Protein AF-A0AAD9LX91-F1 (afdb_monomer)

Solvent-accessible surface area (backbone atoms only — not comparable to full-atom values): 20025 Å² total; per-residue (Å²): 134,85,78,78,66,51,59,78,88,51,60,66,58,29,72,69,36,60,69,28,40,37,29,28,17,88,81,54,45,77,43,83,42,36,43,50,49,48,34,77,53,14,59,47,48,32,51,48,52,68,67,76,43,69,40,32,70,72,32,46,45,82,36,55,92,38,58,57,71,52,54,53,29,49,52,38,24,59,74,63,46,46,61,71,71,83,74,82,56,97,77,65,73,79,72,68,72,81,85,87,78,90,77,84,80,79,87,85,82,87,82,77,89,81,72,77,80,81,92,62,86,63,63,55,58,51,48,33,52,54,58,58,50,29,48,37,89,92,34,93,31,18,65,52,81,60,41,67,74,78,92,57,77,90,58,73,84,72,86,52,59,81,86,36,72,67,41,38,51,53,51,34,54,42,46,47,50,29,49,54,43,24,48,49,19,58,78,34,49,14,64,63,57,26,38,37,26,46,18,55,41,50,52,56,50,43,54,49,56,52,50,56,58,72,68,52,63,98,82,61,98,77,76,74,74,74,66,58,77,51,51,49,40,54,49,50,46,47,48,52,48,56,77,70,52,61,92,90,37,69,66,50,52,52,48,38,51,52,51,54,48,43,33,89,69,46,67,82,37,67,66,49,56,52,46,36,69,76,36,55,65,57,51,54,52,32,63,73,67,45,82,77,80,73,75,76,95,73,73,65,84,74,64,67,68,65,64,64,71,74,59,85,71,78,76,80,81,90,77,90,76,86,80,92,74,86,80,135

Sequence (328 aa):
MAMATGCLDDFAEVLSSRVITFIVGPEKKAFHVNETLVTSRSEVFRKMLTNGMRESKEGVVELDDLDPCIFTSFIQYALCGNYNVPKPEDGTKVELLDKKARVRFNNLQESVLDRRPLDKPETNLEYLNHFMRQGDMGMSYARPPGLPASVGPEAPDMKAKPDSPVSWSRWTVACAHHMRMYVFADRYDAGELRQLCLHRLHRSLVFRLFLSLSLAKPLSLSLAKPNETGYRYLFEAVAFGFENTCPGDKIRKLLVQACVADLPQVRPMTGFKELCGRIPELSYEMIMEAPISRPPSTINTEAKTQAYEHYGCRQPDRDYTLGLRGWI

Nearest PDB structures (foldseek):
  4eoz-assembly2_A  TM=9.531E-01  e=2.468E-02  Homo sapiens
  9etw-assembly1_B  TM=8.627E-01  e=1.941E-02  Homo sapiens
  8k8t-assembly1_L  TM=8.923E-01  e=1.093E-01  Homo sapiens
  3htm-assembly1_B  TM=4.790E-01  e=1.527E-02  Homo sapiens

InterPro domains:
  IPR000210 BTB/POZ domain [PF00651] (22-96)
  IPR000210 BTB/POZ domain [PS50097] (18-87)
  IPR011333 SKP1/BTB/POZ domain superfamily [G3DSA:3.30.710.10] (7-222)
  IPR011333 SKP1/BTB/POZ domain superfamily [SSF54695] (20-203)

Secondary structure (DSSP, 8-state):
-----SS-TTHHHHHHSPEEEEEETTTTEEEEEEHHHHHTT-HHHHHHHHSSSHHHHH-EEEETTS-HHHHHHHHHHHHHS--PPPPPPTT-----S-------PPP--SS-S-----S-THHHHHHHHHHHHTTSTTSTTPPPTTSPP-SS-SS--TTS-TTSHHHHHHHHHHHHHHHHHHHHHHHTT-HHHHHHHHHHHHHHHHHHHHHHHHHS-TT-TTT----HHHHHHHHHHHHHHHHTS-TT-HHHHHHHHHHHHTHHHHTT-HHHHHHHHH-HHHHHHHHHHS---PPPS---TTTTTTSSSSS--PPPP-----------

Mean predicted aligned error: 13.72 Å

Foldseek 3Di:
DDDDQQAPPDPVCQVPAAWAWEQAEQVRDTDTGGLCLLLVQFVQSVCQQPVPDPCVVVSYHYHHHHDVQLVQQVSVCSHQVGGDQDDPDPPPDPPPPPDDDPDDDDDPPDDPPDDDPPPDPPQLVVLLVVLLCQCPPPHPLDQDPNHDDPPDPLDDPVPDDCPDLVNLVRLLSLLLSLLSNLLVCVVRVRVNSNSNSSNSNSVSLSVNLVVVVVPPDPPPPDDDQPPVSSVLSLLSSLVSNPVRDDPPDSSNVSSLSSCLSCVVNLVVDPSSVVSCVVPVVSVVSNVVPHDDPDDPPDPDPVVVPVVVVVDDDDDDDDDDDDDDDDDD

Organism: NCBI:txid1216348

Radius of gyration: 26.99 Å; Cα contacts (8 Å, |Δi|>4): 288; chains: 1; bounding box: 61×85×78 Å

pLDDT: mean 72.83, std 23.15, range [28.91, 97.81]

Structure (mmCIF, N/CA/C/O backbone):
data_AF-A0AAD9LX91-F1
#
_entry.id   AF-A0AAD9LX91-F1
#
loop_
_atom_site.group_PDB
_atom_site.id
_atom_site.type_symbol
_atom_site.label_atom_id
_atom_site.label_alt_id
_atom_site.label_comp_id
_atom_site.label_asym_id
_atom_site.label_entity_id
_atom_site.label_seq_id
_atom_site.pdbx_PDB_ins_code
_atom_site.Cartn_x
_atom_site.Cartn_y
_atom_site.Cartn_z
_atom_site.occupancy
_atom_site.B_iso_or_equiv
_atom_site.auth_seq_id
_atom_site.auth_comp_id
_atom_site.auth_asym_id
_atom_site.auth_atom_id
_atom_site.pdbx_PDB_model_num
ATOM 1 N N . MET A 1 1 ? -28.331 -7.008 -4.543 1.00 30.09 1 MET A N 1
ATOM 2 C CA . MET A 1 1 ? -27.069 -6.840 -3.792 1.00 30.09 1 MET A CA 1
ATOM 3 C C . MET A 1 1 ? -26.781 -5.354 -3.737 1.00 30.09 1 MET A C 1
ATOM 5 O O . MET A 1 1 ? -26.527 -4.770 -4.781 1.00 30.09 1 MET A O 1
ATOM 9 N N . ALA A 1 2 ? -26.975 -4.737 -2.572 1.00 28.91 2 ALA A N 1
ATOM 10 C CA . ALA A 1 2 ? -26.800 -3.301 -2.392 1.00 28.91 2 ALA A CA 1
ATOM 11 C C . ALA A 1 2 ? -25.307 -2.950 -2.459 1.00 28.91 2 ALA A C 1
ATOM 13 O O . ALA A 1 2 ? -24.496 -3.562 -1.769 1.00 28.91 2 ALA A O 1
ATOM 14 N N . MET A 1 3 ? -24.964 -2.006 -3.332 1.00 29.59 3 MET A N 1
ATOM 15 C CA . MET A 1 3 ? -23.643 -1.389 -3.396 1.00 29.59 3 MET A CA 1
ATOM 16 C C . MET A 1 3 ? -23.525 -0.460 -2.187 1.00 29.59 3 MET A C 1
ATOM 18 O O . MET A 1 3 ? -24.261 0.522 -2.117 1.00 29.59 3 MET A O 1
ATOM 22 N N . ALA A 1 4 ? -22.665 -0.800 -1.228 1.00 36.81 4 ALA A N 1
ATOM 23 C CA . ALA A 1 4 ? -22.386 0.049 -0.076 1.00 36.81 4 ALA A CA 1
ATOM 24 C C . ALA A 1 4 ? -21.819 1.391 -0.563 1.00 36.81 4 ALA A C 1
ATOM 26 O O . ALA A 1 4 ? -20.828 1.441 -1.296 1.00 36.81 4 ALA A O 1
ATOM 27 N N . THR A 1 5 ? -22.500 2.475 -0.217 1.00 42.47 5 THR A N 1
ATOM 28 C CA . THR A 1 5 ? -22.082 3.845 -0.486 1.00 42.47 5 THR A CA 1
ATOM 29 C C . THR A 1 5 ? -20.940 4.196 0.462 1.00 42.47 5 THR A C 1
ATOM 31 O O . THR A 1 5 ? -21.073 4.097 1.669 1.00 42.47 5 THR A O 1
ATOM 34 N N . GLY A 1 6 ? -19.783 4.584 -0.077 1.00 47.31 6 GLY A N 1
ATOM 35 C CA . GLY A 1 6 ? -18.536 4.779 0.679 1.00 47.31 6 GLY A CA 1
ATOM 36 C C . GLY A 1 6 ? -18.499 5.960 1.663 1.00 47.31 6 GLY A C 1
ATOM 37 O O . GLY A 1 6 ? -17.412 6.304 2.137 1.00 47.31 6 GLY A O 1
ATOM 38 N N . CYS A 1 7 ? -19.635 6.578 1.994 1.00 52.59 7 CYS A N 1
ATOM 39 C CA . CYS A 1 7 ? -19.727 7.596 3.041 1.00 52.59 7 CYS A CA 1
ATOM 40 C C . CYS A 1 7 ? -20.018 6.925 4.394 1.00 52.59 7 CYS A C 1
ATOM 42 O O . CYS A 1 7 ? -20.514 5.806 4.438 1.00 52.59 7 CYS A O 1
ATOM 44 N N . LEU A 1 8 ? -19.690 7.578 5.511 1.00 62.31 8 LEU A N 1
ATOM 45 C CA . LEU A 1 8 ? -20.192 7.137 6.815 1.00 62.31 8 LEU A CA 1
ATOM 46 C C . LEU A 1 8 ? -21.713 7.356 6.808 1.00 62.31 8 LEU A C 1
ATOM 48 O O . LEU A 1 8 ? -22.170 8.478 7.012 1.00 62.31 8 LEU A O 1
ATOM 52 N N . ASP A 1 9 ? -22.470 6.306 6.481 1.00 60.12 9 ASP A N 1
ATOM 53 C CA . ASP A 1 9 ? -23.918 6.385 6.242 1.00 60.12 9 ASP A CA 1
ATOM 54 C C . ASP A 1 9 ? -24.699 6.809 7.505 1.00 60.12 9 ASP A C 1
ATOM 56 O O . ASP A 1 9 ? -25.777 7.388 7.384 1.00 60.12 9 ASP A O 1
ATOM 60 N N . ASP A 1 10 ? -24.124 6.627 8.703 1.00 74.75 10 ASP A N 1
ATOM 61 C CA . ASP A 1 10 ? -24.669 7.155 9.957 1.00 74.75 10 ASP A CA 1
ATOM 62 C C . ASP A 1 10 ? -23.576 7.747 10.872 1.00 74.75 10 ASP A C 1
ATOM 64 O O . ASP A 1 10 ? -22.991 7.098 11.743 1.00 74.75 10 ASP A O 1
ATOM 68 N N . PHE A 1 11 ? -23.285 9.036 10.674 1.00 82.62 11 PHE A N 1
ATOM 69 C CA . PHE A 1 11 ? -22.383 9.786 11.554 1.00 82.62 11 PHE A CA 1
ATOM 70 C C . PHE A 1 11 ? -22.878 9.848 13.005 1.00 82.62 11 PHE A C 1
ATOM 72 O O . PHE A 1 11 ? -22.052 9.944 13.914 1.00 82.62 11 PHE A O 1
ATOM 79 N N . ALA A 1 12 ? -24.192 9.809 13.245 1.00 85.56 12 ALA A N 1
ATOM 80 C CA . ALA A 1 12 ? -24.729 9.856 14.600 1.00 85.56 12 ALA A CA 1
ATOM 81 C C . ALA A 1 12 ? -24.431 8.547 15.340 1.00 85.56 12 ALA A C 1
ATOM 83 O O . ALA A 1 12 ? -24.015 8.585 16.501 1.00 85.56 12 ALA A O 1
ATOM 84 N N . GLU A 1 13 ? -24.544 7.404 14.659 1.00 88.06 13 GLU A N 1
ATOM 85 C CA . GLU A 1 13 ? -24.124 6.105 15.192 1.00 88.06 13 GLU A CA 1
ATOM 86 C C . GLU A 1 13 ? -22.626 6.098 15.522 1.00 88.06 13 GLU A C 1
ATOM 88 O O . GLU A 1 13 ? -22.228 5.722 16.624 1.00 88.06 13 GLU A O 1
ATOM 93 N N . VAL A 1 14 ? -21.780 6.598 14.614 1.00 90.56 14 VAL A N 1
ATOM 94 C CA . VAL A 1 14 ? -20.331 6.675 14.858 1.00 90.56 14 VAL A CA 1
ATOM 95 C C . VAL A 1 14 ? -20.014 7.508 16.097 1.00 90.56 14 VAL A C 1
ATOM 97 O O . VAL A 1 14 ? -19.227 7.071 16.933 1.00 90.56 14 VAL A O 1
ATOM 100 N N . LEU A 1 15 ? -20.616 8.691 16.236 1.00 90.94 15 LEU A N 1
ATOM 101 C CA . LEU A 1 15 ? -20.346 9.601 17.353 1.00 90.94 15 LEU A CA 1
ATOM 102 C C . LEU A 1 15 ? -20.930 9.130 18.692 1.00 90.94 15 LEU A C 1
ATOM 104 O O . LEU A 1 15 ? -20.424 9.535 19.736 1.00 90.94 15 LEU A O 1
ATOM 108 N N . SER A 1 16 ? -21.986 8.315 18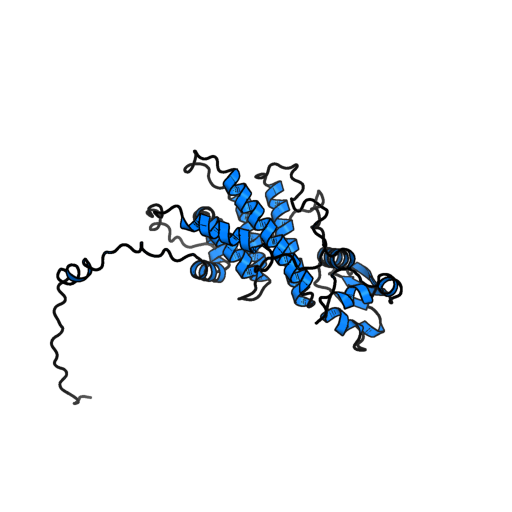.669 1.00 91.75 16 SER A N 1
ATOM 109 C CA . SER A 1 16 ? -22.615 7.758 19.876 1.00 91.75 16 SER A CA 1
ATOM 110 C C . SER A 1 16 ? -22.060 6.392 20.281 1.00 91.75 16 SER A C 1
ATOM 112 O O . SER A 1 16 ? -22.289 5.952 21.410 1.00 91.75 16 SER A O 1
ATOM 114 N N . SER A 1 17 ? -21.317 5.728 19.392 1.00 93.81 17 SER A N 1
ATOM 115 C CA . SER A 1 17 ? -20.635 4.475 19.707 1.00 93.81 17 SER A CA 1
ATOM 116 C C . SER A 1 17 ? -19.576 4.661 20.796 1.00 93.81 17 SER A C 1
ATOM 118 O O . SER A 1 17 ? -19.050 5.754 21.015 1.00 93.81 17 SER A O 1
ATOM 120 N N . ARG A 1 18 ? -19.256 3.578 21.511 1.00 94.69 18 ARG A N 1
ATOM 121 C CA . ARG A 1 18 ? -18.225 3.634 22.552 1.00 94.69 18 ARG A CA 1
ATOM 122 C C . ARG A 1 18 ? -16.852 3.935 21.949 1.00 94.69 18 ARG A C 1
ATOM 124 O O . ARG A 1 18 ? -16.539 3.556 20.820 1.00 94.69 18 ARG A O 1
ATOM 131 N N . VAL A 1 19 ? -16.004 4.556 22.757 1.00 96.25 19 VAL A N 1
ATOM 132 C CA . VAL A 1 19 ? -14.622 4.870 22.395 1.00 96.25 19 VAL A CA 1
ATOM 133 C C . VAL A 1 19 ? -13.712 3.697 22.754 1.00 96.25 19 VAL A C 1
ATOM 135 O O . VAL A 1 19 ? -13.724 3.215 23.885 1.00 96.25 19 VAL A O 1
ATOM 138 N N . ILE A 1 20 ? -12.898 3.271 21.793 1.00 97.12 20 ILE A N 1
ATOM 139 C CA . ILE A 1 20 ? -11.847 2.264 21.936 1.00 97.12 20 ILE A CA 1
ATOM 140 C C . ILE A 1 20 ? -10.495 2.970 22.012 1.00 97.12 20 ILE A C 1
ATOM 142 O O . ILE A 1 20 ? -10.226 3.915 21.265 1.00 97.12 20 ILE A O 1
ATOM 146 N N . THR A 1 21 ? -9.632 2.502 22.908 1.00 97.75 21 THR A N 1
ATOM 147 C CA . THR A 1 21 ? -8.261 2.992 23.054 1.00 97.75 21 THR A CA 1
ATOM 148 C C . THR A 1 21 ? -7.298 2.072 22.313 1.00 97.75 21 THR A C 1
ATOM 150 O O . THR A 1 21 ? -7.085 0.928 22.703 1.00 97.75 21 THR A O 1
ATOM 153 N N . PHE A 1 22 ? -6.688 2.580 21.249 1.00 97.81 22 PHE A N 1
ATOM 154 C CA . PHE A 1 22 ? -5.625 1.900 20.519 1.00 97.81 22 PHE A CA 1
ATOM 155 C C . PHE A 1 22 ? -4.269 2.370 21.033 1.00 97.81 22 PHE A C 1
ATOM 157 O O . PHE A 1 22 ? -3.973 3.562 20.997 1.00 97.81 22 PHE A O 1
ATOM 164 N N . ILE A 1 23 ? -3.438 1.441 21.488 1.00 97.44 23 ILE A N 1
ATOM 165 C CA . ILE A 1 23 ? -2.071 1.698 21.935 1.00 97.44 23 ILE A CA 1
ATOM 166 C C . ILE A 1 23 ? -1.143 1.252 20.808 1.00 97.44 23 ILE A C 1
ATOM 168 O O . ILE A 1 23 ? -1.047 0.063 20.523 1.00 97.44 23 ILE A O 1
ATOM 172 N N . VAL A 1 24 ? -0.514 2.202 20.121 1.00 96.75 24 VAL A N 1
ATOM 173 C CA . VAL A 1 24 ? 0.143 1.967 18.830 1.00 96.75 24 VAL A CA 1
ATOM 174 C C . VAL A 1 24 ? 1.642 2.228 18.911 1.00 96.75 24 VAL A C 1
ATOM 176 O O . VAL A 1 24 ? 2.080 3.291 19.363 1.00 96.75 24 VAL A O 1
ATOM 179 N N . GLY A 1 25 ? 2.412 1.275 18.391 1.00 93.31 25 GLY A N 1
ATOM 180 C CA . GLY A 1 25 ? 3.855 1.368 18.230 1.00 93.31 25 GLY A CA 1
ATOM 181 C C . GLY A 1 25 ? 4.650 1.121 19.517 1.00 93.31 25 GLY A C 1
ATOM 182 O O . GLY A 1 25 ? 4.082 1.025 20.609 1.00 93.31 25 GLY A O 1
ATOM 183 N N . PRO A 1 26 ? 5.990 1.078 19.412 1.00 90.44 26 PRO A N 1
ATOM 184 C CA . PRO A 1 26 ? 6.879 0.810 20.545 1.00 90.44 26 PRO A CA 1
ATOM 185 C C . PRO A 1 26 ? 6.823 1.903 21.622 1.00 90.44 26 PRO A C 1
ATOM 187 O O . PRO A 1 26 ? 7.049 1.629 22.796 1.00 90.44 26 PRO A O 1
ATOM 190 N N . GLU A 1 27 ? 6.471 3.133 21.239 1.00 92.56 27 GLU A N 1
ATOM 191 C CA . GLU A 1 27 ? 6.263 4.262 22.158 1.00 92.56 27 GLU A CA 1
ATOM 192 C C . GLU A 1 27 ? 4.901 4.218 22.872 1.00 92.56 27 GLU A C 1
ATOM 194 O O . GLU A 1 27 ? 4.588 5.116 23.651 1.00 92.56 27 GLU A O 1
ATOM 199 N N . LYS A 1 28 ? 4.080 3.188 22.611 1.00 94.56 28 LYS A N 1
ATOM 200 C CA . LYS A 1 28 ? 2.758 2.980 23.220 1.00 94.56 28 LYS A CA 1
ATOM 201 C C . LYS A 1 28 ? 1.862 4.226 23.105 1.00 94.56 28 LYS A C 1
ATOM 203 O O . LYS A 1 28 ? 1.178 4.619 24.051 1.00 94.56 28 LYS A O 1
ATOM 208 N N . LYS A 1 29 ? 1.847 4.862 21.926 1.00 96.75 29 LYS A N 1
ATOM 209 C CA . LYS A 1 29 ? 1.050 6.071 21.678 1.00 96.75 29 LYS A CA 1
ATOM 210 C C . LYS A 1 29 ? -0.440 5.734 21.682 1.00 96.75 29 LYS A C 1
ATOM 212 O O . LYS A 1 29 ? -0.887 4.914 20.883 1.00 96.75 29 LYS A O 1
ATOM 217 N N . ALA A 1 30 ? -1.209 6.395 22.543 1.00 97.25 30 ALA A N 1
ATOM 218 C CA . ALA A 1 30 ? -2.646 6.175 22.660 1.00 97.25 30 ALA A CA 1
ATOM 219 C C . ALA A 1 30 ? -3.451 6.968 21.614 1.00 97.25 30 ALA A C 1
ATOM 221 O O . ALA A 1 30 ? -3.221 8.159 21.394 1.00 97.25 30 ALA A O 1
ATOM 222 N N . PHE A 1 31 ? -4.433 6.305 21.008 1.00 97.75 31 PHE A N 1
ATOM 223 C CA . PHE A 1 31 ? -5.444 6.878 20.127 1.00 97.75 31 PHE A CA 1
ATOM 224 C C . PHE A 1 31 ? -6.828 6.501 20.647 1.00 97.75 31 PHE A C 1
ATOM 226 O O . PHE A 1 31 ? -7.090 5.333 20.921 1.00 97.75 31 PHE A O 1
ATOM 233 N N . HIS A 1 32 ? -7.730 7.473 20.737 1.00 97.38 32 HIS A N 1
ATOM 234 C CA . HIS A 1 32 ? -9.105 7.258 21.182 1.00 97.38 32 HIS A CA 1
ATOM 235 C C . HIS A 1 32 ? -10.037 7.382 19.981 1.00 97.38 32 HIS A C 1
ATOM 237 O O . HIS A 1 32 ? -10.139 8.453 19.381 1.00 97.38 32 HIS A O 1
ATOM 243 N N . VAL A 1 33 ? -10.662 6.273 19.590 1.00 96.31 33 VAL A N 1
ATOM 244 C CA . VAL A 1 33 ? -11.414 6.170 18.336 1.00 96.31 33 VAL A CA 1
ATOM 245 C C . VAL A 1 33 ? -12.751 5.486 18.583 1.00 96.31 33 VAL A C 1
ATOM 247 O O . VAL A 1 33 ? -12.818 4.487 19.290 1.00 96.31 33 VAL A O 1
ATOM 250 N N . ASN A 1 34 ? -13.814 6.009 17.979 1.00 95.25 34 ASN A N 1
ATOM 251 C CA . ASN A 1 34 ? -15.143 5.404 18.030 1.00 95.25 34 ASN A CA 1
ATOM 252 C C . ASN A 1 34 ? -15.147 3.999 17.413 1.00 95.25 34 ASN A C 1
ATOM 254 O O . ASN A 1 34 ? -14.642 3.801 16.306 1.00 95.25 34 ASN A O 1
ATOM 258 N N . GLU A 1 35 ? -15.734 3.031 18.117 1.00 94.81 35 GLU A N 1
ATOM 259 C CA . GLU A 1 35 ? -15.770 1.627 17.702 1.00 94.81 35 GLU A CA 1
ATOM 260 C C . GLU A 1 35 ? -16.395 1.459 16.316 1.00 94.81 35 GLU A C 1
ATOM 262 O O . GLU A 1 35 ? -15.799 0.827 15.445 1.00 94.81 35 GLU A O 1
ATOM 267 N N . THR A 1 36 ? -17.556 2.071 16.072 1.00 93.44 36 THR A N 1
ATOM 268 C CA . THR A 1 36 ? -18.268 1.935 14.791 1.00 93.44 36 THR A CA 1
ATOM 269 C C . THR A 1 36 ? -17.434 2.448 13.610 1.00 93.44 36 THR A C 1
ATOM 271 O O . THR A 1 36 ? -17.520 1.914 12.503 1.00 93.44 36 THR A O 1
ATOM 274 N N . LEU A 1 37 ? -16.547 3.429 13.828 1.00 93.56 37 LEU A N 1
ATOM 275 C CA . LEU A 1 37 ? -15.663 3.948 12.778 1.00 93.56 37 LEU A CA 1
ATOM 276 C C . LEU A 1 37 ? -14.661 2.892 12.289 1.00 93.56 37 LEU A C 1
ATOM 278 O O . LEU A 1 37 ? -14.393 2.797 11.093 1.00 93.56 37 LEU A O 1
ATOM 282 N N . VAL A 1 38 ? -14.088 2.111 13.206 1.00 94.12 38 VAL A N 1
ATOM 283 C CA . VAL A 1 38 ? -13.062 1.112 12.871 1.00 94.12 38 VAL A CA 1
ATOM 284 C C . VAL A 1 38 ? -13.677 -0.214 12.436 1.00 94.12 38 VAL A C 1
ATOM 286 O O . VAL A 1 38 ? -13.168 -0.843 11.509 1.00 94.12 38 VAL A O 1
ATOM 289 N N . THR A 1 39 ? -14.793 -0.623 13.046 1.00 94.06 39 THR A N 1
ATOM 290 C CA . THR A 1 39 ? -15.474 -1.884 12.719 1.00 94.06 39 THR A CA 1
ATOM 291 C C . THR A 1 39 ? -16.188 -1.832 11.370 1.00 94.06 39 THR A C 1
ATOM 293 O O . THR A 1 39 ? -16.250 -2.849 10.685 1.00 94.06 39 THR A O 1
ATOM 296 N N . SER A 1 40 ? -16.653 -0.657 10.931 1.00 91.44 40 SER A N 1
ATOM 297 C CA . SER A 1 40 ? -17.231 -0.474 9.589 1.00 91.44 40 SER A CA 1
ATOM 298 C C . SER A 1 40 ? -16.197 -0.527 8.457 1.00 91.44 40 SER A C 1
ATOM 300 O O . SER A 1 40 ? -16.565 -0.698 7.297 1.00 91.44 40 SER A O 1
ATOM 302 N N . ARG A 1 41 ? -14.900 -0.383 8.765 1.00 92.69 41 ARG A N 1
ATOM 303 C CA . ARG A 1 41 ? -13.818 -0.280 7.765 1.00 92.69 41 ARG A CA 1
ATOM 304 C C . ARG A 1 41 ? -12.817 -1.436 7.797 1.00 92.69 41 ARG A C 1
ATOM 306 O O . ARG A 1 41 ? -11.923 -1.474 6.953 1.00 92.69 41 ARG A O 1
ATOM 313 N N . SER A 1 42 ? -12.939 -2.352 8.755 1.00 95.69 42 SER A N 1
ATOM 314 C CA . SER A 1 42 ? -12.040 -3.494 8.929 1.00 95.69 42 SER A CA 1
ATOM 315 C C . SER A 1 42 ? -12.783 -4.681 9.526 1.00 95.69 42 SER A C 1
ATOM 317 O O . SER A 1 42 ? -13.271 -4.636 10.658 1.00 95.69 42 SER A O 1
ATOM 319 N N . GLU A 1 43 ? -12.789 -5.788 8.790 1.00 94.38 43 GLU A N 1
ATOM 320 C CA . GLU A 1 43 ? -13.382 -7.046 9.243 1.00 94.38 43 GLU A CA 1
ATOM 321 C C . GLU A 1 43 ? -12.648 -7.642 10.449 1.00 94.38 43 GLU A C 1
ATOM 323 O O . GLU A 1 43 ? -13.263 -8.251 11.330 1.00 94.38 43 GLU A O 1
ATOM 328 N N . VAL A 1 44 ? -11.332 -7.431 10.530 1.00 95.31 44 VAL A N 1
ATOM 329 C CA . VAL A 1 44 ? -10.523 -7.851 11.679 1.00 95.31 44 VAL A CA 1
ATOM 330 C C . VAL A 1 44 ? -10.895 -7.054 12.925 1.00 95.31 44 VAL A C 1
ATOM 332 O O . VAL A 1 44 ? -11.170 -7.669 13.955 1.00 95.31 44 VAL A O 1
ATOM 335 N N . PHE A 1 45 ? -10.973 -5.719 12.850 1.00 95.44 45 PHE A N 1
ATOM 336 C CA . PHE A 1 45 ? -11.389 -4.912 14.004 1.00 95.44 45 PHE A CA 1
ATOM 337 C C . PHE A 1 45 ? -12.836 -5.191 14.403 1.00 95.44 45 PHE A C 1
ATOM 339 O O . PHE A 1 45 ? -13.120 -5.312 15.593 1.00 95.44 45 PHE A O 1
ATOM 346 N N . ARG A 1 46 ? -13.738 -5.391 13.433 1.00 94.94 46 ARG A N 1
ATOM 347 C CA . ARG A 1 46 ? -15.119 -5.814 13.698 1.00 94.94 46 ARG A CA 1
ATOM 348 C C . ARG A 1 46 ? -15.162 -7.082 14.535 1.00 94.94 46 ARG A C 1
ATOM 350 O O . ARG A 1 46 ? -15.790 -7.091 15.589 1.00 94.94 46 ARG A O 1
ATOM 357 N N . LYS A 1 47 ? -14.460 -8.136 14.118 1.00 94.06 47 LYS A N 1
ATOM 358 C CA . LYS A 1 47 ? -14.396 -9.398 14.872 1.00 94.06 47 LYS A CA 1
ATOM 359 C C . LYS A 1 47 ? -13.727 -9.212 16.234 1.00 94.06 47 LYS A C 1
ATOM 361 O O . LYS A 1 47 ? -14.253 -9.703 17.223 1.00 94.06 47 LYS A O 1
ATOM 366 N N . MET A 1 48 ? -12.612 -8.487 16.293 1.00 93.31 48 MET A N 1
ATOM 367 C CA . MET A 1 48 ? -11.841 -8.246 17.519 1.00 93.31 48 MET A CA 1
ATOM 368 C C . MET A 1 48 ? -12.658 -7.536 18.606 1.00 93.31 48 MET A C 1
ATOM 370 O O . MET A 1 48 ? -12.520 -7.852 19.784 1.00 93.31 48 MET A O 1
ATOM 374 N N . LEU A 1 49 ? -13.518 -6.596 18.215 1.00 93.62 49 LEU A N 1
ATOM 375 C CA . LEU A 1 49 ? -14.247 -5.741 19.151 1.00 93.62 49 LEU A CA 1
ATOM 376 C C . LEU A 1 49 ? -15.662 -6.2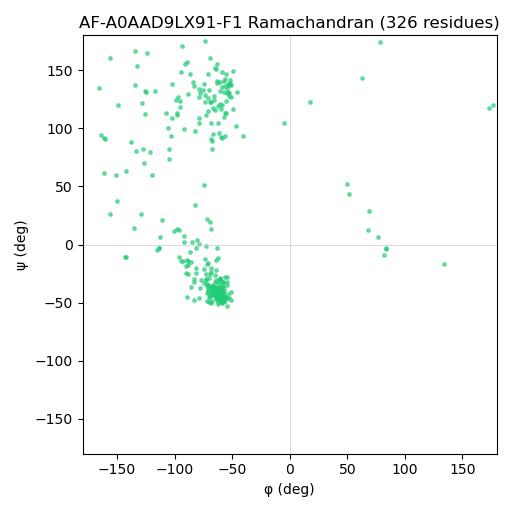44 19.473 1.00 93.62 49 LEU A C 1
ATOM 378 O O . LEU A 1 49 ? -16.259 -5.780 20.440 1.00 93.62 49 LEU A O 1
ATOM 382 N N . THR A 1 50 ? -16.176 -7.243 18.744 1.00 90.06 50 THR A N 1
ATOM 383 C CA . THR A 1 50 ? -17.544 -7.776 18.933 1.00 90.06 50 THR A CA 1
ATOM 384 C C . THR A 1 50 ? -17.607 -9.223 19.440 1.00 90.06 50 THR A C 1
ATOM 386 O O . THR A 1 50 ? -18.693 -9.734 19.701 1.00 90.06 50 THR A O 1
ATOM 389 N N . ASN A 1 51 ? -16.471 -9.907 19.614 1.00 87.81 51 ASN A N 1
ATOM 390 C CA . ASN A 1 51 ? -16.426 -11.347 19.916 1.00 87.81 51 ASN A CA 1
ATOM 391 C C . ASN A 1 51 ? -16.403 -11.725 21.415 1.00 87.81 51 ASN A C 1
ATOM 393 O O . ASN A 1 51 ? -16.287 -12.906 21.739 1.00 87.81 51 ASN A O 1
ATOM 397 N N . GLY A 1 52 ? -16.476 -10.766 22.343 1.00 82.75 52 GLY A N 1
ATOM 398 C CA . GLY A 1 52 ? -16.454 -11.037 23.789 1.00 82.75 52 GLY A CA 1
ATOM 399 C C . GLY A 1 52 ? -15.071 -11.367 24.383 1.00 82.75 52 GLY A C 1
ATOM 400 O O . GLY A 1 52 ? -14.993 -11.716 25.569 1.00 82.75 52 GLY A O 1
ATOM 401 N N . MET A 1 53 ? -13.984 -11.257 23.605 1.00 84.62 53 MET A N 1
ATOM 402 C CA . MET A 1 53 ? -12.598 -11.381 24.085 1.00 84.62 53 MET A CA 1
ATOM 403 C C . MET A 1 53 ? -12.156 -10.144 24.887 1.00 84.62 53 MET A C 1
ATOM 405 O O . MET A 1 53 ? -12.908 -9.177 25.020 1.00 84.62 53 MET A O 1
ATOM 409 N N . ARG A 1 54 ? -10.951 -10.182 25.469 1.00 87.12 54 ARG A N 1
ATOM 410 C CA . ARG A 1 54 ? -10.426 -9.126 26.350 1.00 87.12 54 ARG A CA 1
ATOM 411 C C . ARG A 1 54 ? -10.530 -7.743 25.706 1.00 87.12 54 ARG A C 1
ATOM 413 O O . ARG A 1 54 ? -11.095 -6.841 26.310 1.00 87.12 54 ARG A O 1
ATOM 420 N N . GLU A 1 55 ? -10.097 -7.626 24.455 1.00 88.12 55 GLU A N 1
ATOM 421 C CA . GLU A 1 55 ? -10.099 -6.389 23.670 1.00 88.12 55 GLU A CA 1
ATOM 422 C C . GLU A 1 55 ? -11.517 -5.803 23.564 1.00 88.12 55 GLU A C 1
ATOM 424 O O . GLU A 1 55 ? -11.731 -4.615 23.802 1.00 88.12 55 GLU A O 1
ATOM 429 N N . SER A 1 56 ? -12.516 -6.654 23.304 1.00 87.19 56 SER A N 1
ATOM 430 C CA . SER A 1 56 ? -13.926 -6.249 23.240 1.00 87.19 56 SER A CA 1
ATOM 431 C C . SER A 1 56 ? -14.526 -5.849 24.591 1.00 87.19 56 SER A C 1
ATOM 433 O O . SER A 1 56 ? -15.499 -5.101 24.614 1.00 87.19 56 SER A O 1
ATOM 435 N N . LYS A 1 57 ? -13.992 -6.344 25.713 1.00 88.00 57 LYS A N 1
ATOM 436 C CA . LYS A 1 57 ? -14.502 -6.056 27.065 1.00 88.00 57 LYS A CA 1
ATOM 437 C C . LYS A 1 57 ? -13.856 -4.815 27.661 1.00 88.00 57 LYS A C 1
ATOM 439 O O . LYS A 1 57 ? -14.551 -3.979 28.226 1.00 88.00 57 LYS A O 1
ATOM 444 N N . GLU A 1 58 ? -12.541 -4.711 27.526 1.00 91.06 58 GLU A N 1
ATOM 445 C CA . GLU A 1 58 ? -11.740 -3.617 28.072 1.00 91.06 58 GLU A CA 1
ATOM 446 C C . GLU A 1 58 ? -11.791 -2.374 27.179 1.00 91.06 58 GLU A C 1
ATOM 448 O O . GLU A 1 58 ? -11.597 -1.264 27.663 1.00 91.06 58 GLU A O 1
ATOM 453 N N . GLY A 1 59 ? -12.074 -2.541 25.881 1.00 92.69 59 GLY A N 1
ATOM 454 C CA . GLY A 1 59 ? -12.033 -1.442 24.919 1.00 92.69 59 GLY A CA 1
ATOM 455 C C . GLY A 1 59 ? -10.609 -0.941 24.673 1.00 92.69 59 GLY A C 1
ATOM 456 O O . GLY A 1 59 ? -10.418 0.238 24.377 1.00 92.69 59 GLY A O 1
ATOM 457 N N . VAL A 1 60 ? -9.615 -1.824 24.815 1.00 95.06 60 VAL A N 1
ATOM 458 C CA . VAL A 1 60 ? -8.194 -1.530 24.610 1.00 95.06 60 VAL A CA 1
ATOM 459 C C . VAL A 1 60 ? -7.618 -2.505 23.589 1.00 95.06 60 VAL A C 1
ATOM 461 O O . VAL A 1 60 ? -7.823 -3.713 23.690 1.00 95.06 60 VAL A O 1
ATOM 464 N N . VAL A 1 61 ? -6.898 -1.975 22.600 1.00 96.00 61 VAL A N 1
ATOM 465 C CA . VAL A 1 61 ? -6.231 -2.754 21.550 1.00 96.00 61 VAL A CA 1
ATOM 466 C C . VAL A 1 61 ? -4.767 -2.336 21.472 1.00 96.00 61 VAL A C 1
ATOM 468 O O . VAL A 1 61 ? -4.470 -1.169 21.225 1.00 96.00 61 VAL A O 1
ATOM 471 N N . GLU A 1 62 ? -3.851 -3.285 21.647 1.00 95.38 62 GLU A N 1
ATOM 472 C CA . GLU A 1 62 ? -2.405 -3.049 21.560 1.00 95.38 62 GLU A CA 1
ATOM 473 C C . GLU A 1 62 ? -1.856 -3.467 20.190 1.00 95.38 62 GLU A C 1
ATOM 475 O O . GLU A 1 62 ? -2.036 -4.605 19.757 1.00 95.38 62 GLU A O 1
ATOM 480 N N . LEU A 1 63 ? -1.191 -2.536 19.502 1.00 94.31 63 LEU A N 1
ATOM 481 C CA . LEU A 1 63 ? -0.644 -2.679 18.152 1.00 94.31 63 LEU A CA 1
ATOM 482 C C . LEU A 1 63 ? 0.850 -2.308 18.140 1.00 94.31 63 LEU A C 1
ATOM 484 O O . LEU A 1 63 ? 1.244 -1.274 17.595 1.00 94.31 63 LEU A O 1
ATOM 488 N N . ASP A 1 64 ? 1.679 -3.154 18.747 1.00 91.94 64 ASP A N 1
ATOM 489 C CA . ASP A 1 64 ? 3.087 -2.846 19.056 1.00 91.94 64 ASP A CA 1
ATOM 490 C C . ASP A 1 64 ? 3.976 -2.666 17.819 1.00 91.94 64 ASP A C 1
ATOM 492 O O . ASP A 1 64 ? 4.821 -1.772 17.785 1.00 91.94 64 ASP A O 1
ATOM 496 N N . ASP A 1 65 ? 3.735 -3.452 16.768 1.00 88.94 65 ASP A N 1
ATOM 497 C CA . ASP A 1 65 ? 4.520 -3.406 15.525 1.00 88.94 65 ASP A CA 1
ATOM 498 C C . ASP A 1 65 ? 4.032 -2.335 14.533 1.00 88.94 65 ASP A C 1
ATOM 500 O O . ASP A 1 65 ? 4.513 -2.261 13.399 1.00 88.94 65 ASP A O 1
ATOM 504 N N . LEU A 1 66 ? 3.014 -1.548 14.897 1.00 92.06 66 LEU A N 1
ATOM 505 C CA . LEU A 1 66 ? 2.383 -0.600 13.988 1.00 92.06 66 LEU A CA 1
ATOM 506 C C . LEU A 1 66 ? 2.947 0.810 14.166 1.00 92.06 66 LEU A C 1
ATOM 508 O O . LEU A 1 66 ? 2.909 1.388 15.245 1.00 92.06 66 LEU A O 1
ATOM 512 N N . ASP A 1 67 ? 3.393 1.403 13.063 1.00 91.38 67 ASP A N 1
ATOM 513 C CA . ASP A 1 67 ? 3.785 2.810 13.014 1.00 91.38 67 ASP A CA 1
ATOM 514 C C . ASP A 1 67 ? 2.557 3.724 13.260 1.00 91.38 67 ASP A C 1
ATOM 516 O O . ASP A 1 67 ? 1.566 3.641 12.515 1.00 91.38 67 ASP A O 1
ATOM 520 N N . PRO A 1 68 ? 2.598 4.637 14.252 1.00 94.25 68 PRO A N 1
ATOM 521 C CA . PRO A 1 68 ? 1.513 5.580 14.518 1.00 94.25 68 PRO A CA 1
ATOM 522 C C . PRO A 1 68 ? 1.087 6.437 13.312 1.00 94.25 68 PRO A C 1
ATOM 524 O O . PRO A 1 68 ? -0.079 6.839 13.224 1.00 94.25 68 PRO A O 1
ATOM 527 N N . CYS A 1 69 ? 1.988 6.718 12.364 1.00 93.00 69 CYS A N 1
ATOM 528 C CA . CYS A 1 69 ? 1.671 7.439 11.126 1.00 93.00 69 CYS A CA 1
ATOM 529 C C . CYS A 1 69 ? 0.743 6.634 10.203 1.00 93.00 69 CYS A C 1
ATOM 531 O O . CYS A 1 69 ? -0.129 7.209 9.539 1.00 93.00 69 CYS A O 1
ATOM 533 N N . ILE A 1 70 ? 0.899 5.308 10.176 1.00 95.44 70 ILE A N 1
ATOM 534 C CA . ILE A 1 70 ? 0.036 4.392 9.419 1.00 95.44 70 ILE A CA 1
ATOM 535 C C . ILE A 1 70 ? -1.342 4.336 10.068 1.00 95.44 70 ILE A C 1
ATOM 537 O O . ILE A 1 70 ? -2.345 4.521 9.380 1.00 95.44 70 ILE A O 1
ATOM 541 N N . PHE A 1 71 ? -1.405 4.210 11.397 1.00 96.81 71 PHE A N 1
ATOM 542 C CA . PHE A 1 71 ? -2.689 4.229 12.100 1.00 96.81 71 PHE A CA 1
ATOM 543 C C . PHE A 1 71 ? -3.428 5.565 11.921 1.00 96.81 71 PHE A C 1
ATOM 545 O O . PHE A 1 71 ? -4.608 5.583 11.585 1.00 96.81 71 PHE A O 1
ATOM 552 N N . THR A 1 72 ? -2.723 6.696 12.018 1.00 95.56 72 THR A N 1
ATOM 553 C CA . THR A 1 72 ? -3.301 8.028 11.751 1.00 95.56 72 THR A CA 1
ATOM 554 C C . THR A 1 72 ? -3.878 8.123 10.335 1.00 95.56 72 THR A C 1
ATOM 556 O O . THR A 1 72 ? -4.971 8.653 10.135 1.00 95.56 72 THR A O 1
ATOM 559 N N . SER A 1 73 ? -3.166 7.582 9.345 1.00 94.94 73 SER A N 1
ATOM 560 C CA . SER A 1 73 ? -3.620 7.551 7.951 1.00 94.94 73 SER A CA 1
ATOM 561 C C . SER A 1 73 ? -4.839 6.645 7.762 1.00 94.94 73 SER A C 1
ATOM 563 O O . SER A 1 73 ? -5.743 6.992 7.005 1.00 94.94 73 SER A O 1
ATOM 565 N N . PHE A 1 74 ? -4.911 5.522 8.480 1.00 96.44 74 PHE A N 1
ATOM 566 C CA . PHE A 1 74 ? -6.102 4.674 8.510 1.00 96.44 74 PHE A CA 1
ATOM 567 C C . PHE A 1 74 ? -7.318 5.416 9.079 1.00 96.44 74 PHE A C 1
ATOM 569 O O . PHE A 1 74 ? -8.384 5.363 8.473 1.00 96.44 74 PHE A O 1
ATOM 576 N N . ILE A 1 75 ? -7.165 6.173 10.171 1.00 95.25 75 ILE A N 1
ATOM 577 C CA . ILE A 1 75 ? -8.269 6.971 10.731 1.00 95.25 75 ILE A CA 1
ATOM 578 C C . ILE A 1 75 ? -8.722 8.070 9.760 1.00 95.25 75 ILE A C 1
ATOM 580 O O . ILE A 1 75 ? -9.922 8.261 9.569 1.00 95.25 75 ILE A O 1
ATOM 584 N N . GLN A 1 76 ? -7.788 8.752 9.084 1.00 92.81 76 GLN A N 1
ATOM 585 C CA . GLN A 1 76 ? -8.134 9.708 8.021 1.00 92.81 76 GLN A CA 1
ATOM 586 C C . GLN A 1 76 ? -8.940 9.040 6.905 1.00 92.81 76 GLN A C 1
ATOM 588 O O . GLN A 1 76 ? -9.963 9.576 6.480 1.00 92.81 76 GLN A O 1
ATOM 593 N N . TYR A 1 77 ? -8.511 7.852 6.471 1.00 93.50 77 TYR A N 1
ATOM 594 C CA . TYR A 1 77 ? -9.251 7.062 5.496 1.00 93.50 77 TYR A CA 1
ATOM 595 C C . TYR A 1 77 ? -10.651 6.702 5.997 1.00 93.50 77 TYR A C 1
ATOM 597 O O . TYR A 1 77 ? -11.616 6.886 5.261 1.00 93.50 77 TYR A O 1
ATOM 605 N N . ALA A 1 78 ? -10.778 6.231 7.237 1.00 91.56 78 ALA A N 1
ATOM 606 C CA . ALA A 1 78 ? -12.058 5.813 7.791 1.00 91.56 78 ALA A CA 1
ATOM 607 C C . ALA A 1 78 ? -13.072 6.969 7.844 1.00 91.56 78 ALA A C 1
ATOM 609 O O . ALA A 1 78 ? -14.254 6.758 7.575 1.00 91.56 78 ALA A O 1
ATOM 610 N N . LEU A 1 79 ? -12.595 8.184 8.137 1.00 88.69 79 LEU A N 1
ATOM 611 C CA . LEU A 1 79 ? -13.409 9.400 8.208 1.00 88.69 79 LEU A CA 1
ATOM 612 C C . LEU A 1 79 ? -13.739 9.993 6.833 1.00 88.69 79 LEU A C 1
ATOM 614 O O . LEU A 1 79 ? -14.876 10.381 6.585 1.00 88.69 79 LEU A O 1
ATOM 618 N N . CYS A 1 80 ? -12.744 10.098 5.951 1.00 85.88 80 CYS A N 1
ATOM 619 C CA . CYS A 1 80 ? -12.828 10.921 4.740 1.00 85.88 80 CYS A CA 1
ATOM 620 C C . CYS A 1 80 ? -12.810 10.109 3.438 1.00 85.88 80 CYS A C 1
ATOM 622 O O . CYS A 1 80 ? -12.841 10.689 2.352 1.00 85.88 80 CYS A O 1
ATOM 624 N N . GLY A 1 81 ? -12.664 8.786 3.513 1.00 87.69 81 GLY A N 1
ATOM 625 C CA . GLY A 1 81 ? -12.469 7.923 2.348 1.00 87.69 81 GLY A CA 1
ATOM 626 C C . GLY A 1 81 ? -11.124 8.127 1.638 1.00 87.69 81 GLY A C 1
ATOM 627 O O . GLY A 1 81 ? -10.935 7.682 0.506 1.00 87.69 81 GLY A O 1
ATOM 628 N N . ASN A 1 82 ? -10.183 8.841 2.262 1.00 89.88 82 ASN A N 1
ATOM 629 C CA . ASN A 1 82 ? -8.855 9.110 1.722 1.00 89.88 82 ASN A CA 1
ATOM 630 C C . ASN A 1 82 ? -7.863 9.404 2.855 1.00 89.88 82 ASN A C 1
ATOM 632 O O . ASN A 1 82 ? -8.265 9.779 3.951 1.00 89.88 82 ASN A O 1
ATOM 636 N N . TYR A 1 83 ? -6.568 9.276 2.588 1.00 92.00 83 TYR A N 1
ATOM 637 C CA . TYR A 1 83 ? -5.515 9.525 3.572 1.00 92.00 83 TYR A CA 1
ATOM 638 C C . TYR A 1 83 ? -4.413 10.409 2.996 1.00 92.00 83 TYR A C 1
ATOM 640 O O . TYR A 1 83 ? -4.163 10.423 1.787 1.00 92.00 83 TYR A O 1
ATOM 648 N N . ASN A 1 84 ? -3.716 11.139 3.857 1.00 87.31 84 ASN A N 1
ATOM 649 C CA . ASN A 1 84 ? -2.578 11.950 3.450 1.00 87.31 84 ASN A CA 1
ATOM 650 C C . ASN A 1 84 ? -1.269 11.182 3.624 1.00 87.31 84 ASN A C 1
ATOM 652 O O . ASN A 1 84 ? -1.127 10.345 4.512 1.00 87.31 84 ASN A O 1
ATOM 656 N N . VAL A 1 85 ? -0.300 11.475 2.759 1.00 85.06 85 VAL A N 1
ATOM 657 C CA . VAL A 1 85 ? 1.083 11.053 2.985 1.00 85.06 85 VAL A CA 1
ATOM 658 C C . VAL A 1 85 ? 1.692 12.031 3.994 1.00 85.06 85 VAL A C 1
ATOM 660 O O . VAL A 1 85 ? 1.614 13.242 3.752 1.00 85.06 85 VAL A O 1
ATOM 663 N N . PRO A 1 86 ? 2.280 11.554 5.106 1.00 80.31 86 PRO A N 1
ATOM 664 C CA . PRO A 1 86 ? 2.993 12.406 6.044 1.00 80.31 86 PRO A CA 1
ATOM 665 C C . PRO A 1 86 ? 4.058 13.218 5.311 1.00 80.31 86 PRO A C 1
ATOM 667 O O . PRO A 1 86 ? 4.833 12.684 4.512 1.00 80.31 86 PRO A O 1
ATOM 670 N N . LYS A 1 87 ? 4.094 14.527 5.560 1.00 73.81 87 LYS A N 1
ATOM 671 C CA . LYS A 1 87 ? 5.203 15.343 5.071 1.00 73.81 87 LYS A CA 1
ATOM 672 C C . LYS A 1 87 ? 6.436 14.949 5.886 1.00 73.81 87 LYS A C 1
ATOM 674 O O . LYS A 1 87 ? 6.311 14.866 7.105 1.00 73.81 87 LYS A O 1
ATOM 679 N N . PRO A 1 88 ? 7.598 14.709 5.259 1.00 58.09 88 PRO A N 1
ATOM 680 C CA . PRO A 1 88 ? 8.828 14.585 6.026 1.00 58.09 88 PRO A CA 1
ATOM 681 C C . PRO A 1 88 ? 9.020 15.895 6.796 1.00 58.09 88 PRO A C 1
ATOM 683 O O . PRO A 1 88 ? 9.039 16.962 6.179 1.00 58.09 88 PRO A O 1
ATOM 686 N N . GLU A 1 89 ? 9.072 15.826 8.125 1.00 52.12 89 GLU A N 1
ATOM 687 C CA . GLU A 1 89 ? 9.385 16.990 8.951 1.00 52.12 89 GLU A CA 1
ATOM 688 C C . GLU A 1 89 ? 10.817 17.444 8.627 1.00 52.12 89 GLU A C 1
ATOM 690 O O . GLU A 1 89 ? 11.706 16.611 8.412 1.00 52.12 89 GLU A O 1
ATOM 695 N N . ASP A 1 90 ? 11.044 18.760 8.540 1.00 37.59 90 ASP A N 1
ATOM 696 C CA . ASP A 1 90 ? 12.376 19.330 8.314 1.00 37.59 90 ASP A CA 1
ATOM 697 C C . ASP A 1 90 ? 13.283 18.939 9.492 1.00 37.59 90 ASP A C 1
ATOM 699 O O . ASP A 1 90 ? 13.266 19.561 10.550 1.00 37.59 90 ASP A O 1
ATOM 703 N N . GLY A 1 91 ? 14.053 17.862 9.322 1.00 41.19 91 GLY A N 1
ATOM 704 C CA . GLY A 1 91 ? 14.958 17.342 10.348 1.00 41.19 91 GLY A CA 1
ATOM 705 C C . GLY A 1 91 ? 14.901 15.831 10.551 1.00 41.19 91 GLY A C 1
ATOM 706 O O . GLY A 1 91 ? 15.861 15.271 11.084 1.00 41.19 91 GLY A O 1
ATOM 707 N N . THR A 1 92 ? 13.862 15.135 10.072 1.00 33.94 92 THR A N 1
ATOM 708 C CA . THR A 1 92 ? 13.898 13.670 10.023 1.00 33.94 92 THR A CA 1
ATOM 709 C C . THR A 1 92 ? 14.934 13.283 8.978 1.00 33.94 92 THR A C 1
ATOM 711 O O . THR A 1 92 ? 14.705 13.406 7.771 1.00 33.94 92 THR A O 1
ATOM 714 N N . LYS A 1 93 ? 16.110 12.825 9.425 1.00 33.22 93 LYS A N 1
ATOM 715 C CA . LYS A 1 93 ? 16.973 12.022 8.561 1.00 33.22 93 LYS A CA 1
ATOM 716 C C . LYS A 1 93 ? 16.060 10.951 7.984 1.00 33.22 93 LYS A C 1
ATOM 718 O O . LYS A 1 93 ? 15.512 10.153 8.735 1.00 33.22 93 LYS A O 1
ATOM 723 N N . VAL A 1 94 ? 15.871 10.957 6.665 1.00 42.00 94 VAL A N 1
ATOM 724 C CA . VAL A 1 94 ? 15.432 9.752 5.973 1.00 42.00 94 VAL A CA 1
ATOM 725 C C . VAL A 1 94 ? 16.543 8.762 6.275 1.00 42.00 94 VAL A C 1
ATOM 727 O O . VAL A 1 94 ? 17.589 8.784 5.623 1.00 42.00 94 VAL A O 1
ATOM 730 N N . GLU A 1 95 ? 16.379 7.991 7.348 1.00 38.91 95 GLU A N 1
ATOM 731 C CA . GLU A 1 95 ? 17.110 6.759 7.547 1.00 38.91 95 GLU A CA 1
ATOM 732 C C . GLU A 1 95 ? 16.738 5.932 6.330 1.00 38.91 95 GLU A C 1
ATOM 734 O O . GLU A 1 95 ? 15.676 5.322 6.236 1.00 38.91 95 GLU A O 1
ATOM 739 N N . LEU A 1 96 ? 17.580 6.071 5.305 1.00 43.78 96 LEU A N 1
ATOM 740 C CA . LEU A 1 96 ? 17.722 5.110 4.241 1.00 43.78 96 LEU A CA 1
ATOM 741 C C . LEU A 1 96 ? 17.827 3.779 4.960 1.00 43.78 96 LEU A C 1
ATOM 743 O O . LEU A 1 96 ? 18.868 3.537 5.569 1.00 43.78 96 LEU A O 1
ATOM 747 N N . LEU A 1 97 ? 16.701 3.061 4.957 1.00 44.22 97 LEU A N 1
ATOM 748 C CA . LEU A 1 97 ? 16.467 1.710 5.453 1.00 44.22 97 LEU A CA 1
ATOM 749 C C . LEU A 1 97 ? 17.781 1.079 5.918 1.00 44.22 97 LEU A C 1
ATOM 751 O O . LEU A 1 97 ? 18.653 0.791 5.093 1.00 44.22 97 LEU A O 1
ATOM 755 N N . ASP A 1 98 ? 17.953 1.014 7.240 1.00 35.62 98 ASP A N 1
ATOM 756 C CA . ASP A 1 98 ? 19.246 0.744 7.855 1.00 35.62 98 ASP A CA 1
ATOM 757 C C . ASP A 1 98 ? 19.884 -0.539 7.301 1.00 35.62 98 ASP A C 1
ATOM 759 O O . ASP A 1 98 ? 19.244 -1.550 7.004 1.00 35.62 98 ASP A O 1
ATOM 763 N N . LYS A 1 99 ? 21.186 -0.428 7.067 1.00 42.97 99 LYS A N 1
ATOM 764 C CA . LYS A 1 99 ? 21.959 -1.248 6.141 1.00 42.97 99 LYS A CA 1
ATOM 765 C C . LYS A 1 99 ? 22.282 -2.605 6.747 1.00 42.97 99 LYS A C 1
ATOM 767 O O . LYS A 1 99 ? 22.940 -2.662 7.782 1.00 42.97 99 LYS A O 1
ATOM 772 N N . LYS A 1 100 ? 22.083 -3.679 5.974 1.00 32.44 100 LYS A N 1
ATOM 773 C CA . LYS A 1 100 ? 23.050 -4.793 5.901 1.00 32.44 100 LYS A CA 1
ATOM 774 C C . LYS A 1 100 ? 22.862 -5.648 4.646 1.00 32.44 100 LYS A C 1
ATOM 776 O O . LYS A 1 100 ? 22.180 -6.658 4.665 1.00 32.44 100 LYS A O 1
ATOM 781 N N . ALA A 1 101 ? 23.574 -5.277 3.583 1.00 31.33 101 ALA A N 1
ATOM 782 C CA . ALA A 1 101 ? 24.152 -6.230 2.633 1.00 31.33 101 ALA A CA 1
ATOM 783 C C . ALA A 1 101 ? 25.215 -5.524 1.775 1.00 31.33 101 ALA A C 1
ATOM 785 O O . ALA A 1 101 ? 24.919 -4.922 0.749 1.00 31.33 101 ALA A O 1
ATOM 786 N N . ARG A 1 102 ? 26.487 -5.596 2.187 1.00 30.78 102 ARG A N 1
ATOM 787 C CA . ARG A 1 102 ? 27.596 -5.475 1.231 1.00 30.78 102 ARG A CA 1
ATOM 788 C C . ARG A 1 102 ? 27.773 -6.857 0.613 1.00 30.78 102 ARG A C 1
ATOM 790 O O . ARG A 1 102 ? 28.427 -7.698 1.221 1.00 30.78 102 ARG A O 1
ATOM 797 N N . VAL A 1 103 ? 27.203 -7.092 -0.564 1.00 31.97 103 VAL A N 1
ATOM 798 C CA . VAL A 1 103 ? 27.572 -8.254 -1.380 1.00 31.97 103 VAL A CA 1
ATOM 799 C C . VAL A 1 103 ? 28.617 -7.800 -2.386 1.00 31.97 103 VAL A C 1
ATOM 801 O O . VAL A 1 103 ? 28.406 -6.894 -3.187 1.00 31.97 103 VAL A O 1
ATOM 804 N N . ARG A 1 104 ? 29.798 -8.405 -2.282 1.00 29.19 104 ARG A N 1
ATOM 805 C CA . ARG A 1 104 ? 30.899 -8.248 -3.224 1.00 29.19 104 ARG A CA 1
ATOM 806 C C . ARG A 1 104 ? 30.574 -9.137 -4.423 1.00 29.19 104 ARG A C 1
ATOM 808 O O . ARG A 1 104 ? 30.602 -10.357 -4.290 1.00 29.19 104 ARG A O 1
ATOM 815 N N . PHE A 1 105 ? 30.234 -8.550 -5.564 1.00 29.56 105 PHE A N 1
ATOM 816 C CA . PHE A 1 105 ? 30.096 -9.317 -6.799 1.00 29.56 105 PHE A CA 1
ATOM 817 C C . PHE A 1 105 ? 31.488 -9.709 -7.303 1.00 29.56 105 PHE A C 1
ATOM 819 O O . PHE A 1 105 ? 32.372 -8.860 -7.419 1.00 29.56 105 PHE A O 1
ATOM 826 N N . ASN A 1 106 ? 31.682 -10.997 -7.588 1.00 31.45 106 ASN A N 1
ATOM 827 C CA . ASN A 1 106 ? 32.805 -11.445 -8.398 1.00 31.45 106 ASN A CA 1
ATOM 828 C C . ASN A 1 106 ? 32.513 -11.097 -9.860 1.00 31.45 106 ASN A C 1
ATOM 830 O O . ASN A 1 106 ? 31.411 -11.319 -10.363 1.00 31.45 106 ASN A O 1
ATOM 834 N N . ASN A 1 107 ? 33.515 -10.513 -10.506 1.00 40.78 107 ASN A N 1
ATOM 835 C CA . ASN A 1 107 ? 33.452 -9.971 -11.853 1.00 40.78 107 ASN A CA 1
ATOM 836 C C . ASN A 1 107 ? 33.071 -11.047 -12.878 1.00 40.78 107 ASN A C 1
ATOM 838 O O . ASN A 1 107 ? 33.846 -11.961 -13.146 1.00 40.78 107 ASN A O 1
ATOM 842 N N . LEU A 1 108 ? 31.922 -10.864 -13.524 1.00 36.53 108 LEU A N 1
ATOM 843 C CA . LEU A 1 108 ? 31.645 -11.401 -14.856 1.00 36.53 108 LEU A CA 1
ATOM 844 C C . LEU A 1 108 ? 31.353 -10.216 -15.776 1.00 36.53 108 LEU A C 1
ATOM 846 O O .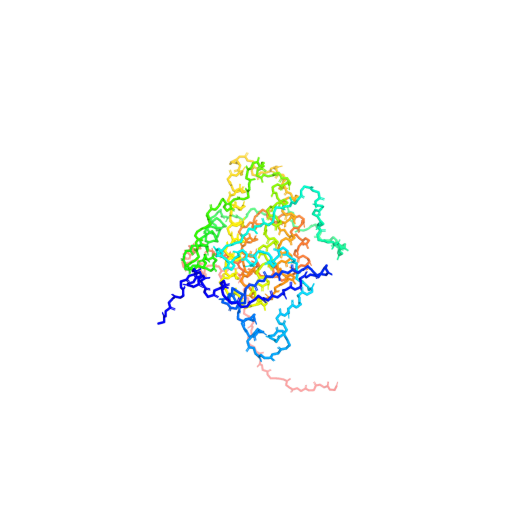 LEU A 1 108 ? 30.260 -10.035 -16.306 1.00 36.53 108 LEU A O 1
ATOM 850 N N . GLN A 1 109 ? 32.346 -9.337 -15.889 1.00 43.53 109 GLN A N 1
ATOM 851 C CA . GLN A 1 109 ? 32.291 -8.182 -16.766 1.00 43.53 109 GLN A CA 1
ATOM 852 C C . GLN A 1 109 ? 33.450 -8.245 -17.747 1.00 43.53 109 GLN A C 1
ATOM 854 O O . GLN A 1 109 ? 34.449 -7.565 -17.571 1.00 43.53 109 GLN A O 1
ATOM 859 N N . GLU A 1 110 ? 33.269 -9.066 -18.785 1.00 40.38 110 GLU A N 1
ATOM 860 C CA . GLU A 1 110 ? 33.874 -8.800 -20.096 1.00 40.38 110 GLU A CA 1
ATOM 861 C C . GLU A 1 110 ? 33.148 -9.458 -21.291 1.00 40.38 110 GLU A C 1
ATOM 863 O O . GLU A 1 110 ? 33.750 -9.688 -22.331 1.00 40.38 110 GLU A O 1
ATOM 868 N N . SER A 1 111 ? 31.834 -9.732 -21.211 1.00 36.34 111 SER A N 1
ATOM 869 C CA . SER A 1 111 ? 31.099 -10.309 -22.362 1.00 36.34 111 SER A CA 1
ATOM 870 C C . SER A 1 111 ? 29.728 -9.701 -22.688 1.00 36.34 111 SER A C 1
ATOM 872 O O . SER A 1 111 ? 28.977 -10.270 -23.476 1.00 36.34 111 SER A O 1
ATOM 874 N N . VAL A 1 112 ? 29.373 -8.526 -22.150 1.00 40.28 112 VAL A N 1
ATOM 875 C CA . VAL A 1 112 ? 28.073 -7.882 -22.468 1.00 40.28 112 VAL A CA 1
ATOM 876 C C . VAL A 1 112 ? 28.209 -6.419 -22.900 1.00 40.28 112 VAL A C 1
ATOM 878 O O . VAL A 1 112 ? 27.271 -5.641 -22.756 1.00 40.28 112 VAL A O 1
ATOM 881 N N . LEU A 1 113 ? 29.362 -6.028 -23.452 1.00 39.75 113 LEU A N 1
ATOM 882 C CA . LEU A 1 113 ? 29.527 -4.705 -24.071 1.00 39.75 113 LEU A CA 1
ATOM 883 C C . LEU A 1 113 ? 29.229 -4.664 -25.573 1.00 39.75 113 LEU A C 1
ATOM 885 O O . LEU A 1 113 ? 29.371 -3.607 -26.173 1.00 39.75 113 LEU A O 1
ATOM 889 N N . ASP A 1 114 ? 28.718 -5.743 -26.164 1.00 38.16 114 ASP A N 1
ATOM 890 C CA . ASP A 1 114 ? 28.238 -5.703 -27.545 1.00 38.16 114 ASP A CA 1
ATOM 891 C C . ASP A 1 114 ? 26.809 -6.243 -27.639 1.00 38.16 114 ASP A C 1
ATOM 893 O O . ASP A 1 114 ? 26.553 -7.419 -27.901 1.00 38.16 114 ASP A O 1
ATOM 897 N N . ARG A 1 115 ? 25.832 -5.384 -27.338 1.00 36.06 115 ARG A N 1
ATOM 898 C CA . ARG A 1 115 ? 24.445 -5.625 -27.743 1.00 36.06 115 ARG A CA 1
ATOM 899 C C . ARG A 1 115 ? 23.944 -4.415 -28.510 1.00 36.06 115 ARG A C 1
ATOM 901 O O . ARG A 1 115 ? 23.771 -3.336 -27.948 1.00 36.06 115 ARG A O 1
ATOM 908 N N . ARG A 1 116 ? 23.709 -4.654 -29.802 1.00 33.91 116 ARG A N 1
ATOM 909 C CA . ARG A 1 116 ? 23.001 -3.767 -30.726 1.00 33.91 116 ARG A CA 1
ATOM 910 C C . ARG A 1 116 ? 21.663 -3.299 -30.126 1.00 33.91 116 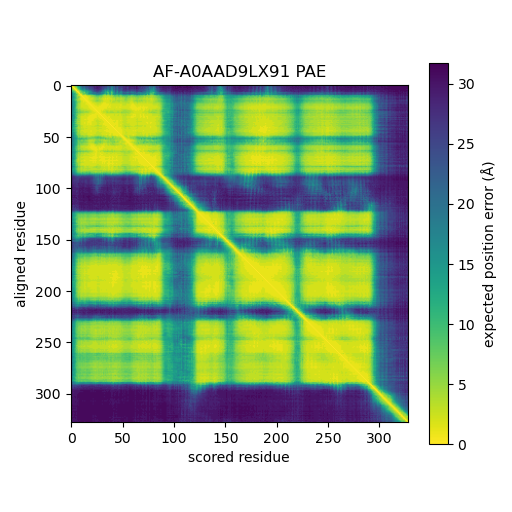ARG A C 1
ATOM 912 O O . ARG A 1 116 ? 21.056 -4.061 -29.364 1.00 33.91 116 ARG A O 1
ATOM 919 N N . PRO A 1 117 ? 21.193 -2.086 -30.475 1.00 41.38 117 PRO A N 1
ATOM 920 C CA . PRO A 1 117 ? 19.860 -1.624 -30.107 1.00 41.38 117 PRO A CA 1
ATOM 921 C C . PRO A 1 117 ? 18.818 -2.673 -30.504 1.00 41.38 117 PRO A C 1
ATOM 923 O O . PRO A 1 117 ? 18.908 -3.266 -31.577 1.00 41.38 117 PRO A O 1
ATOM 926 N N . LEU A 1 118 ? 17.844 -2.930 -29.629 1.00 40.75 118 LEU A N 1
ATOM 927 C CA . LEU A 1 118 ? 16.651 -3.669 -30.028 1.00 40.75 118 LEU A CA 1
ATOM 928 C C . LEU A 1 118 ? 15.935 -2.839 -31.100 1.00 40.75 118 LEU A C 1
ATOM 930 O O . LEU A 1 118 ? 15.317 -1.822 -30.792 1.00 40.75 118 LEU A O 1
ATOM 934 N N . ASP A 1 119 ? 16.048 -3.271 -32.353 1.00 39.09 119 ASP A N 1
ATOM 935 C CA . ASP A 1 119 ? 15.322 -2.707 -33.486 1.00 39.09 119 ASP A CA 1
ATOM 936 C C . ASP A 1 119 ? 13.826 -3.018 -33.346 1.00 39.09 119 ASP A C 1
ATOM 938 O O . ASP A 1 119 ? 13.348 -4.069 -33.776 1.00 39.09 119 ASP A O 1
ATOM 942 N N . LYS A 1 120 ? 13.111 -2.109 -32.670 1.00 42.59 120 LYS A N 1
ATOM 943 C CA . LYS A 1 120 ? 11.764 -1.587 -32.979 1.00 42.59 120 LYS A CA 1
ATOM 944 C C . LYS A 1 120 ? 11.300 -0.687 -31.817 1.00 42.59 120 LYS A C 1
ATOM 946 O O . LYS A 1 120 ? 11.123 -1.193 -30.710 1.00 42.59 120 LYS A O 1
ATOM 951 N N . PRO A 1 121 ? 11.058 0.621 -32.030 1.00 45.78 121 PRO A N 1
ATOM 952 C CA . PRO A 1 121 ? 10.655 1.536 -30.957 1.00 45.78 121 PRO A CA 1
ATOM 953 C C . PRO A 1 121 ? 9.206 1.354 -30.460 1.00 45.78 121 PRO A C 1
ATOM 955 O O . PRO A 1 121 ? 8.784 2.060 -29.549 1.00 45.78 121 PRO A O 1
ATOM 958 N N . GLU A 1 122 ? 8.430 0.433 -31.035 1.00 49.53 122 GLU 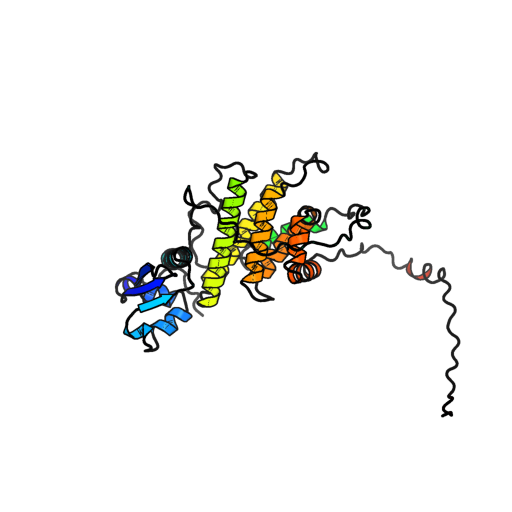A N 1
ATOM 959 C CA . GLU A 1 122 ? 6.970 0.423 -30.869 1.00 49.53 122 GLU A CA 1
ATOM 960 C C . GLU A 1 122 ? 6.476 -0.374 -29.641 1.00 49.53 122 GLU A C 1
ATOM 962 O O . GLU A 1 122 ? 5.460 -0.012 -29.059 1.00 49.53 122 GLU A O 1
ATOM 967 N N . THR A 1 123 ? 7.210 -1.369 -29.122 1.00 62.81 123 THR A N 1
ATOM 968 C CA . THR A 1 123 ? 6.650 -2.288 -28.101 1.00 62.81 123 THR A CA 1
ATOM 969 C C . THR A 1 123 ? 6.701 -1.782 -26.652 1.00 62.81 123 THR A C 1
ATOM 971 O O . THR A 1 123 ? 5.829 -2.120 -25.852 1.00 62.81 123 THR A O 1
ATOM 974 N N . ASN A 1 124 ? 7.709 -0.989 -26.265 1.00 72.00 124 ASN A N 1
ATOM 975 C CA . ASN A 1 124 ? 7.817 -0.490 -24.883 1.00 72.00 124 ASN A CA 1
ATOM 976 C C . ASN A 1 124 ? 6.851 0.678 -24.621 1.00 72.00 124 ASN A C 1
ATOM 978 O O . ASN A 1 124 ? 6.231 0.726 -23.561 1.00 72.00 124 ASN A O 1
ATOM 982 N N . LEU A 1 125 ? 6.658 1.563 -25.605 1.00 77.44 125 LEU A N 1
ATOM 983 C CA . LEU A 1 125 ? 5.697 2.660 -25.502 1.00 77.44 125 LEU A CA 1
ATOM 984 C C . LEU A 1 125 ? 4.252 2.142 -25.463 1.00 77.44 125 LEU A C 1
ATOM 986 O O . LEU A 1 125 ? 3.445 2.630 -24.675 1.00 77.44 125 LEU A O 1
ATOM 990 N N . GLU A 1 126 ? 3.926 1.126 -26.265 1.00 81.25 126 GLU A N 1
ATOM 991 C CA . GLU A 1 126 ? 2.637 0.427 -26.198 1.00 81.25 126 GLU A CA 1
ATOM 992 C C . GLU A 1 126 ? 2.398 -0.208 -24.826 1.00 81.25 126 GLU A C 1
ATOM 994 O O . GLU A 1 126 ? 1.328 -0.031 -24.238 1.00 81.25 126 GLU A O 1
ATOM 999 N N . TYR A 1 127 ? 3.407 -0.894 -24.284 1.00 84.69 127 TYR A N 1
ATOM 1000 C CA . TYR A 1 127 ? 3.332 -1.466 -22.945 1.00 84.69 127 TYR A CA 1
ATOM 1001 C C . TYR A 1 127 ? 3.139 -0.383 -21.878 1.00 84.69 127 TYR A C 1
ATOM 1003 O O . TYR A 1 127 ? 2.276 -0.513 -21.012 1.00 84.69 127 TYR A O 1
ATOM 1011 N N . LEU A 1 128 ? 3.889 0.718 -21.957 1.00 85.25 128 LEU A N 1
ATOM 1012 C CA . LEU A 1 128 ? 3.735 1.842 -21.043 1.00 85.25 128 LEU A CA 1
ATOM 1013 C C . LEU A 1 128 ? 2.324 2.437 -21.133 1.00 85.25 128 LEU A C 1
ATOM 1015 O O . LEU A 1 128 ? 1.700 2.675 -20.104 1.00 85.25 128 LEU A O 1
ATOM 1019 N N . ASN A 1 129 ? 1.785 2.628 -22.338 1.00 86.44 129 ASN A N 1
ATOM 1020 C CA . ASN A 1 129 ? 0.406 3.080 -22.529 1.00 86.44 129 ASN A CA 1
ATOM 1021 C C . ASN A 1 129 ? -0.598 2.117 -21.886 1.00 86.44 129 ASN A C 1
ATOM 1023 O O . ASN A 1 129 ? -1.523 2.557 -21.203 1.00 86.44 129 ASN A O 1
ATOM 1027 N N . HIS A 1 130 ? -0.405 0.808 -22.050 1.00 86.00 130 HIS A N 1
ATOM 1028 C CA . HIS A 1 130 ? -1.230 -0.194 -21.384 1.00 86.00 130 HIS A CA 1
ATOM 1029 C C . HIS A 1 130 ? -1.130 -0.090 -19.856 1.00 86.00 130 HIS A C 1
ATOM 1031 O O . HIS A 1 130 ? -2.154 -0.072 -19.175 1.00 86.00 130 HIS A O 1
ATOM 1037 N N . PHE A 1 131 ? 0.085 0.043 -19.321 1.00 89.12 131 PHE A N 1
ATOM 1038 C CA . PHE A 1 131 ? 0.332 0.214 -17.893 1.00 89.12 131 PHE A CA 1
ATOM 1039 C C . PHE A 1 131 ? -0.345 1.472 -17.337 1.00 89.12 131 PHE A C 1
ATOM 1041 O O . PHE A 1 131 ? -0.994 1.407 -16.294 1.00 89.12 131 PHE A O 1
ATOM 1048 N N . MET A 1 132 ? -0.268 2.604 -18.042 1.00 88.88 132 MET A N 1
ATOM 1049 C CA . MET A 1 132 ? -0.929 3.849 -17.635 1.00 88.88 132 MET A CA 1
ATOM 1050 C C . MET A 1 132 ? -2.449 3.682 -17.527 1.00 88.88 132 MET A C 1
ATOM 1052 O O . MET A 1 132 ? -3.050 4.148 -16.560 1.00 88.88 132 MET A O 1
ATOM 1056 N N . ARG A 1 133 ? -3.055 2.940 -18.460 1.00 87.94 133 ARG A N 1
ATOM 1057 C CA . ARG A 1 133 ? -4.499 2.658 -18.489 1.00 87.94 133 ARG A CA 1
ATOM 1058 C C . ARG A 1 133 ? -4.962 1.658 -17.432 1.00 87.94 133 ARG A C 1
ATOM 1060 O O . ARG A 1 133 ? -6.156 1.557 -17.181 1.00 87.94 133 ARG A O 1
ATOM 1067 N N . GLN A 1 134 ? -4.060 0.945 -16.752 1.00 88.50 134 GLN A N 1
ATOM 1068 C CA . GLN A 1 134 ? -4.452 0.039 -15.661 1.00 88.50 134 GLN A CA 1
ATOM 1069 C C . GLN A 1 134 ? -5.081 0.768 -14.456 1.00 88.50 134 GLN A C 1
ATOM 1071 O O . GLN A 1 134 ? -5.671 0.111 -13.600 1.00 88.50 134 GLN A O 1
ATOM 1076 N N . GLY A 1 135 ? -4.971 2.100 -14.388 1.00 85.88 135 GLY A N 1
ATOM 1077 C CA . GLY A 1 135 ? -5.646 2.936 -13.392 1.00 85.88 135 GLY A CA 1
ATOM 1078 C C . GLY A 1 135 ? -7.067 3.374 -13.776 1.00 85.88 135 GLY A C 1
ATOM 1079 O O . GLY A 1 135 ? -7.739 3.988 -12.945 1.00 85.88 135 GLY A O 1
ATOM 1080 N N . ASP A 1 136 ? -7.517 3.083 -15.002 1.00 85.75 136 ASP A N 1
ATOM 1081 C CA . ASP A 1 136 ? -8.848 3.448 -15.497 1.00 85.75 136 ASP A CA 1
ATOM 1082 C C . ASP A 1 136 ? -9.949 2.638 -14.791 1.00 85.75 136 ASP A C 1
ATOM 1084 O O . ASP A 1 136 ? -9.711 1.573 -14.218 1.00 85.75 136 ASP A O 1
ATOM 1088 N N . MET A 1 137 ? -11.188 3.132 -14.838 1.00 84.00 137 MET A N 1
ATOM 1089 C CA . MET A 1 137 ? -12.340 2.459 -14.230 1.00 84.00 137 MET A CA 1
ATOM 1090 C C . MET A 1 137 ? -12.482 1.014 -14.741 1.00 84.00 137 MET A C 1
ATOM 1092 O O . MET A 1 137 ? -12.470 0.768 -15.944 1.00 84.00 137 MET A O 1
ATOM 1096 N N . GLY A 1 138 ? -12.635 0.059 -13.818 1.00 80.56 138 GLY A N 1
ATOM 1097 C CA . GLY A 1 138 ? -12.764 -1.370 -14.136 1.00 80.56 138 GLY A CA 1
ATOM 1098 C C . GLY A 1 138 ? -11.438 -2.109 -14.351 1.00 80.56 138 GLY A C 1
ATOM 1099 O O . GLY A 1 138 ? -11.452 -3.325 -14.531 1.00 80.56 138 GLY A O 1
ATOM 1100 N N . MET A 1 139 ? -10.301 -1.412 -14.294 1.00 88.75 139 MET A N 1
ATOM 1101 C CA . MET A 1 139 ? -8.972 -2.006 -14.447 1.00 88.75 139 MET A CA 1
ATOM 1102 C C . MET A 1 139 ? -8.335 -2.379 -13.097 1.00 88.75 139 MET A C 1
ATOM 1104 O O . MET A 1 139 ? -8.838 -2.042 -12.023 1.00 88.75 139 MET A O 1
ATOM 1108 N N . SER A 1 140 ? -7.205 -3.093 -13.142 1.00 84.62 140 SER A N 1
ATOM 1109 C CA . SER A 1 140 ? -6.568 -3.713 -11.966 1.00 84.62 140 SER A CA 1
ATOM 1110 C C . SER A 1 140 ? -6.204 -2.723 -10.853 1.00 84.62 140 SER A C 1
ATOM 1112 O O . SER A 1 140 ? -6.288 -3.063 -9.670 1.00 84.62 140 SER A O 1
ATOM 1114 N N . TYR A 1 141 ? -5.810 -1.503 -11.224 1.00 90.94 141 TYR A N 1
ATOM 1115 C CA . TYR A 1 141 ? -5.369 -0.441 -10.314 1.00 90.94 141 TYR A CA 1
ATOM 1116 C C . TYR A 1 141 ? -6.369 0.718 -10.262 1.00 90.94 141 TYR A C 1
ATOM 1118 O O . TYR A 1 141 ? -6.012 1.836 -9.887 1.00 90.94 141 TYR A O 1
ATOM 1126 N N . ALA A 1 142 ? -7.626 0.464 -10.637 1.00 87.25 142 ALA A N 1
ATOM 1127 C CA . ALA A 1 142 ? -8.695 1.443 -10.541 1.00 87.25 142 ALA A CA 1
ATOM 1128 C C . ALA A 1 142 ? -8.888 1.915 -9.095 1.00 87.25 142 ALA A C 1
ATOM 1130 O O . ALA A 1 142 ? -8.718 1.148 -8.137 1.00 87.25 142 ALA A O 1
ATOM 1131 N N . ARG A 1 143 ? -9.297 3.176 -8.945 1.00 88.81 143 ARG A N 1
ATOM 1132 C CA . ARG A 1 143 ? -9.759 3.707 -7.661 1.00 88.81 143 ARG A CA 1
ATOM 1133 C C . ARG A 1 143 ? -10.987 2.908 -7.195 1.00 88.81 143 ARG A C 1
ATOM 1135 O O . ARG A 1 143 ? -11.843 2.613 -8.033 1.00 88.81 143 ARG A O 1
ATOM 1142 N N . PRO A 1 144 ? -11.114 2.590 -5.894 1.00 88.19 144 PRO A N 1
ATOM 1143 C CA . PRO A 1 144 ? -12.335 1.987 -5.373 1.00 88.19 144 PRO A CA 1
ATOM 1144 C C . PRO A 1 144 ? -13.564 2.858 -5.688 1.00 88.19 144 PRO A C 1
ATOM 1146 O O . PRO A 1 144 ? -13.485 4.086 -5.547 1.00 88.19 144 PRO A O 1
ATOM 1149 N N . PRO A 1 145 ? -14.686 2.259 -6.125 1.00 81.69 145 PRO A N 1
ATOM 1150 C CA . PRO A 1 145 ? -15.926 2.995 -6.346 1.00 81.69 145 PRO A CA 1
ATOM 1151 C C . PRO A 1 145 ? -16.457 3.569 -5.022 1.00 81.69 145 PRO A C 1
ATOM 1153 O O . PRO A 1 145 ? -16.220 3.010 -3.961 1.00 81.69 145 PRO A O 1
ATOM 1156 N N . GLY A 1 146 ? -17.176 4.693 -5.073 1.00 75.94 146 GLY A N 1
ATOM 1157 C CA . GLY A 1 146 ? -17.849 5.266 -3.897 1.00 75.94 146 GLY A CA 1
ATOM 1158 C C . GLY A 1 146 ? -16.976 6.114 -2.963 1.00 75.94 146 GLY A C 1
ATOM 1159 O O . GLY A 1 146 ? -17.524 6.804 -2.108 1.00 75.94 146 GLY A O 1
ATOM 1160 N N . LEU A 1 147 ? -15.651 6.137 -3.145 1.00 77.25 147 LEU A N 1
ATOM 1161 C CA . LEU A 1 147 ? -14.775 7.056 -2.414 1.00 77.25 147 LEU A CA 1
ATOM 1162 C C . LEU A 1 147 ? -14.724 8.429 -3.100 1.00 77.25 147 LEU A C 1
ATOM 1164 O O . LEU A 1 147 ? -14.618 8.487 -4.331 1.00 77.25 147 LEU A O 1
ATOM 1168 N N . PRO A 1 148 ? -14.731 9.541 -2.338 1.00 69.56 148 PRO A N 1
ATOM 1169 C CA . PRO A 1 148 ? -14.612 10.871 -2.917 1.00 69.56 148 PRO A CA 1
ATOM 1170 C C . PRO A 1 148 ? -13.328 10.969 -3.743 1.00 69.56 148 PRO A C 1
ATOM 1172 O O . PRO A 1 148 ? -12.282 10.429 -3.362 1.00 69.56 148 PRO A O 1
ATOM 1175 N N . ALA A 1 149 ? -13.399 11.656 -4.887 1.00 63.22 149 ALA A N 1
ATOM 1176 C CA . ALA A 1 149 ? -12.207 12.018 -5.645 1.00 63.22 149 ALA A CA 1
ATOM 1177 C C . ALA A 1 149 ? -11.247 12.791 -4.726 1.00 63.22 149 ALA A C 1
ATOM 1179 O O . ALA A 1 149 ? -11.678 13.501 -3.817 1.00 63.22 149 ALA A O 1
ATOM 1180 N N . SER A 1 150 ? -9.938 12.636 -4.916 1.00 56.03 150 SER A N 1
ATOM 1181 C CA . SER A 1 150 ? -8.955 13.380 -4.127 1.00 56.03 150 SER A CA 1
ATOM 1182 C C . SER A 1 150 ? -9.220 14.888 -4.233 1.00 56.03 150 SER A C 1
ATOM 1184 O O . SER A 1 150 ? -9.049 15.472 -5.299 1.00 56.03 150 SER A O 1
ATOM 1186 N N . VAL A 1 151 ? -9.611 15.529 -3.131 1.00 42.84 151 VAL A N 1
ATOM 1187 C CA . VAL A 1 151 ? -9.896 16.979 -3.092 1.00 42.84 151 VAL A CA 1
ATOM 1188 C C . VAL A 1 151 ? -8.605 17.820 -2.980 1.00 42.84 151 VAL A C 1
ATOM 1190 O O . VAL A 1 151 ? -8.643 19.040 -2.901 1.00 42.84 151 VAL A O 1
ATOM 1193 N N . GLY A 1 152 ? -7.428 17.190 -3.007 1.00 45.94 152 GLY A N 1
ATOM 1194 C CA . GLY A 1 152 ? -6.128 17.867 -3.016 1.00 45.94 152 GLY A CA 1
ATOM 1195 C C . GLY A 1 152 ? -5.284 17.443 -4.216 1.00 45.94 152 GLY A C 1
ATOM 1196 O O . GLY A 1 152 ? -5.595 16.424 -4.837 1.00 45.94 152 GLY A O 1
ATOM 1197 N N . PRO A 1 153 ? -4.209 18.183 -4.544 1.00 39.72 153 PRO A N 1
ATOM 1198 C CA . PRO A 1 153 ? -3.274 17.744 -5.566 1.00 39.72 153 PRO A CA 1
ATOM 1199 C C . PRO A 1 153 ? -2.757 16.352 -5.179 1.00 39.72 153 PRO A C 1
ATOM 1201 O O . PRO A 1 153 ? -2.057 16.190 -4.185 1.00 39.72 153 PRO A O 1
ATOM 1204 N N . GLU A 1 154 ? -3.108 15.331 -5.965 1.00 49.16 154 GLU A N 1
ATOM 1205 C CA . GLU A 1 154 ? -2.452 14.013 -5.902 1.00 49.16 154 GLU A CA 1
ATOM 1206 C C . GLU A 1 154 ? -0.962 14.119 -6.255 1.00 49.16 154 GLU A C 1
ATOM 1208 O O . GLU A 1 154 ? -0.197 13.181 -6.045 1.00 49.16 154 GLU A O 1
ATOM 1213 N N . ALA A 1 155 ? -0.549 15.272 -6.782 1.00 44.00 155 ALA A N 1
ATOM 1214 C CA . ALA A 1 155 ? 0.832 15.617 -7.007 1.00 44.00 155 ALA A CA 1
ATOM 1215 C C . ALA A 1 155 ? 1.496 16.035 -5.679 1.00 44.00 155 ALA A C 1
ATOM 1217 O O . ALA A 1 155 ? 0.970 16.912 -4.984 1.00 44.00 155 ALA A O 1
ATOM 1218 N N . PRO A 1 156 ? 2.669 15.472 -5.332 1.00 47.62 156 PRO A N 1
ATOM 1219 C CA . PRO A 1 156 ? 3.493 16.034 -4.267 1.00 47.62 156 PRO A CA 1
ATOM 1220 C C . PRO A 1 156 ? 3.706 17.523 -4.555 1.00 47.62 156 PRO A C 1
ATOM 1222 O O . PRO A 1 156 ? 3.903 17.872 -5.710 1.00 47.62 156 PRO A O 1
ATOM 1225 N N . ASP A 1 157 ? 3.643 18.382 -3.534 1.00 42.12 157 ASP A N 1
ATOM 1226 C CA . ASP A 1 157 ? 3.853 19.839 -3.615 1.00 42.12 157 ASP A CA 1
ATOM 1227 C C . ASP A 1 157 ? 5.026 20.186 -4.563 1.00 42.12 157 ASP A C 1
ATOM 1229 O O . ASP A 1 157 ? 6.200 20.158 -4.174 1.00 42.12 157 ASP A O 1
ATOM 1233 N N . MET A 1 158 ? 4.709 20.442 -5.843 1.00 45.56 158 MET A N 1
ATOM 1234 C CA . MET A 1 158 ? 5.667 20.563 -6.953 1.00 45.56 158 MET A CA 1
ATOM 1235 C C . MET A 1 158 ? 6.302 21.955 -7.008 1.00 45.56 158 MET A C 1
ATOM 1237 O O . MET A 1 158 ? 6.623 22.473 -8.074 1.00 45.56 158 MET A O 1
ATOM 1241 N N . LYS A 1 159 ? 6.520 22.585 -5.852 1.00 45.22 159 LYS A N 1
ATOM 1242 C CA . LYS A 1 159 ? 7.396 23.761 -5.766 1.00 45.22 159 LYS A CA 1
ATOM 1243 C C . LYS A 1 159 ? 8.865 23.391 -6.011 1.00 45.22 159 LYS A C 1
ATOM 1245 O O . LYS A 1 159 ? 9.670 24.257 -6.344 1.00 45.22 159 LYS A O 1
ATOM 1250 N N . ALA A 1 160 ? 9.230 22.116 -5.851 1.00 53.09 160 ALA A N 1
ATOM 1251 C CA . ALA A 1 160 ? 10.578 21.613 -6.105 1.00 53.09 160 ALA A CA 1
ATOM 1252 C C . ALA A 1 160 ? 10.782 21.221 -7.578 1.00 53.09 160 ALA A C 1
ATOM 1254 O O . ALA A 1 160 ? 9.878 20.698 -8.226 1.00 53.09 160 ALA A O 1
ATOM 1255 N N . LYS A 1 161 ? 12.007 21.408 -8.095 1.00 60.66 161 LYS A N 1
ATOM 1256 C CA . LYS A 1 161 ? 12.378 20.930 -9.436 1.00 60.66 161 LYS A CA 1
ATOM 1257 C C . LYS A 1 161 ? 12.144 19.408 -9.526 1.00 60.66 161 LYS A C 1
ATOM 1259 O O . LYS A 1 161 ? 12.638 18.697 -8.641 1.00 60.66 161 LYS A O 1
ATOM 1264 N N . PRO A 1 162 ? 11.463 18.909 -10.576 1.00 60.34 162 PRO A N 1
ATOM 1265 C CA . PRO A 1 162 ? 11.025 17.515 -10.680 1.00 60.34 162 PRO A CA 1
ATOM 1266 C C . PRO A 1 162 ? 12.149 16.480 -10.516 1.00 60.34 162 PRO A C 1
ATOM 1268 O O . PRO A 1 162 ? 11.933 15.458 -9.870 1.00 60.34 162 PRO A O 1
ATOM 1271 N N . ASP A 1 163 ? 13.362 16.784 -10.989 1.00 64.31 163 ASP A N 1
ATOM 1272 C CA . ASP A 1 163 ? 14.528 15.889 -10.901 1.00 64.31 163 ASP A CA 1
ATOM 1273 C C . ASP A 1 163 ? 15.485 16.195 -9.735 1.00 64.31 163 ASP A C 1
ATOM 1275 O O . ASP A 1 163 ? 16.609 15.690 -9.688 1.00 64.31 163 ASP A O 1
ATOM 1279 N N . SER A 1 164 ? 15.073 17.025 -8.773 1.00 68.81 164 SER A N 1
ATOM 1280 C CA . SER A 1 164 ? 15.889 17.286 -7.583 1.00 68.81 164 SER A CA 1
ATOM 1281 C C . SER A 1 164 ? 15.936 16.066 -6.645 1.00 68.81 164 SER A C 1
ATOM 1283 O O . SER A 1 164 ? 14.930 15.368 -6.497 1.00 68.81 164 SER A O 1
ATOM 1285 N N . PRO A 1 165 ? 17.051 15.823 -5.929 1.00 69.12 165 PRO A N 1
ATOM 1286 C CA . PRO A 1 165 ? 17.130 14.758 -4.924 1.00 69.12 165 PRO A CA 1
ATOM 1287 C C . PRO A 1 165 ? 16.035 14.841 -3.849 1.00 69.12 165 PRO A C 1
ATOM 1289 O O . PRO A 1 165 ? 15.559 13.816 -3.367 1.00 69.12 165 PRO A O 1
ATOM 1292 N N . VAL A 1 166 ? 15.601 16.058 -3.506 1.00 72.44 166 VAL A N 1
ATOM 1293 C CA . VAL A 1 166 ? 14.510 16.310 -2.551 1.00 72.44 166 VAL A CA 1
ATOM 1294 C C . VAL A 1 166 ? 13.164 15.822 -3.099 1.00 72.44 166 VAL A C 1
ATOM 1296 O O . VAL A 1 166 ? 12.404 15.195 -2.364 1.00 72.44 166 VAL A O 1
ATOM 1299 N N . SER A 1 167 ? 12.882 16.057 -4.387 1.00 75.19 167 SER A N 1
ATOM 1300 C CA . SER A 1 167 ? 11.680 15.552 -5.072 1.00 75.19 167 SER A CA 1
ATOM 1301 C C . SER A 1 167 ? 11.629 14.021 -5.046 1.00 75.19 167 SER A C 1
ATOM 1303 O O . SER A 1 167 ? 10.635 13.438 -4.616 1.00 75.19 167 SER A O 1
ATOM 1305 N N . TRP A 1 168 ? 12.741 13.367 -5.399 1.00 75.50 168 TRP A N 1
ATOM 1306 C CA . TRP A 1 168 ? 12.865 11.908 -5.368 1.00 75.50 168 TRP A CA 1
ATOM 1307 C C . TRP A 1 168 ? 12.708 11.319 -3.969 1.00 75.50 168 TRP A C 1
ATOM 1309 O O . TRP A 1 168 ? 11.981 10.345 -3.788 1.00 75.50 168 TRP A O 1
ATOM 1319 N N . SER A 1 169 ? 13.341 11.931 -2.969 1.00 76.19 169 SER A N 1
ATOM 1320 C CA . SER A 1 169 ? 13.198 11.515 -1.574 1.00 76.19 169 SER A CA 1
ATOM 1321 C C . SER A 1 169 ? 11.733 11.580 -1.122 1.00 76.19 169 SER A C 1
ATOM 1323 O O . SER A 1 169 ? 11.186 10.587 -0.646 1.00 76.19 169 SER A O 1
ATOM 1325 N N . ARG A 1 170 ? 11.043 12.703 -1.377 1.00 80.88 170 ARG A N 1
ATOM 1326 C CA . ARG A 1 170 ? 9.613 12.867 -1.053 1.00 80.88 170 ARG A CA 1
ATOM 1327 C C . ARG A 1 170 ? 8.725 11.847 -1.765 1.00 80.88 170 ARG A C 1
ATOM 1329 O O . ARG A 1 170 ? 7.845 11.265 -1.138 1.00 80.88 170 ARG A O 1
ATOM 1336 N N . TRP A 1 171 ? 8.964 11.614 -3.054 1.00 83.81 171 TRP A N 1
ATOM 1337 C CA . TRP A 1 171 ? 8.236 10.613 -3.837 1.00 83.81 171 TRP A CA 1
ATOM 1338 C C . TRP A 1 171 ? 8.410 9.198 -3.266 1.00 83.81 171 TRP A C 1
ATOM 1340 O O . TRP A 1 171 ? 7.458 8.426 -3.185 1.00 83.81 171 TRP A O 1
ATOM 1350 N N . THR A 1 172 ? 9.609 8.881 -2.790 1.00 81.31 172 THR A N 1
ATOM 1351 C CA . THR A 1 172 ? 9.929 7.569 -2.210 1.00 81.31 172 THR A CA 1
ATOM 1352 C C . THR A 1 172 ? 9.251 7.366 -0.872 1.00 81.31 172 THR A C 1
ATOM 1354 O O . THR A 1 172 ? 8.675 6.308 -0.636 1.00 81.31 172 THR A O 1
ATOM 1357 N N . VAL A 1 173 ? 9.259 8.395 -0.021 1.00 82.38 173 VAL A N 1
ATOM 1358 C CA . VAL A 1 173 ? 8.510 8.395 1.241 1.00 82.38 173 VAL A CA 1
ATOM 1359 C C . VAL A 1 173 ? 7.019 8.175 0.971 1.00 82.38 173 VAL A C 1
ATOM 1361 O O . VAL A 1 173 ? 6.393 7.368 1.651 1.00 82.38 173 VAL A O 1
ATOM 1364 N N . ALA A 1 174 ? 6.461 8.806 -0.069 1.00 86.75 174 ALA A N 1
ATOM 1365 C CA . ALA A 1 174 ? 5.074 8.578 -0.471 1.00 86.75 174 ALA A CA 1
ATOM 1366 C C . ALA A 1 174 ? 4.811 7.133 -0.919 1.00 86.75 174 ALA A C 1
ATOM 1368 O O . ALA A 1 174 ? 3.854 6.514 -0.452 1.00 86.75 174 ALA A O 1
ATOM 1369 N N . CYS A 1 175 ? 5.678 6.569 -1.764 1.00 88.00 175 CYS A N 1
ATOM 1370 C CA . CYS A 1 175 ? 5.557 5.180 -2.208 1.00 88.00 175 CYS A CA 1
ATOM 1371 C C . CYS A 1 175 ? 5.656 4.196 -1.034 1.00 88.00 175 CYS A C 1
ATOM 1373 O O . CYS A 1 175 ? 4.812 3.309 -0.908 1.00 88.00 175 CYS A O 1
ATOM 1375 N N . ALA A 1 176 ? 6.637 4.379 -0.147 1.00 86.75 176 ALA A N 1
ATOM 1376 C CA . ALA A 1 176 ? 6.806 3.562 1.052 1.00 86.75 176 ALA A CA 1
ATOM 1377 C C . ALA A 1 176 ? 5.585 3.657 1.977 1.00 86.75 176 ALA A C 1
ATOM 1379 O O . ALA A 1 176 ? 5.106 2.635 2.467 1.00 86.75 176 ALA A O 1
ATOM 1380 N N . HIS A 1 177 ? 5.025 4.857 2.162 1.00 90.19 177 HIS A N 1
ATOM 1381 C CA . HIS A 1 177 ? 3.801 5.051 2.942 1.00 90.19 177 HIS A CA 1
ATOM 1382 C C . HIS A 1 177 ? 2.612 4.303 2.333 1.00 90.19 177 HIS A C 1
ATOM 1384 O O . HIS A 1 177 ? 1.882 3.624 3.047 1.00 90.19 177 HIS A O 1
ATOM 1390 N N . HIS A 1 178 ? 2.429 4.367 1.009 1.00 93.56 178 HIS A N 1
ATOM 1391 C CA . HIS A 1 178 ? 1.379 3.613 0.315 1.00 93.56 178 HIS A CA 1
ATOM 1392 C C . HIS A 1 178 ? 1.548 2.099 0.456 1.00 93.56 178 HIS A C 1
ATOM 1394 O O . HIS A 1 178 ? 0.563 1.407 0.692 1.00 93.56 178 HIS A O 1
ATOM 1400 N N . MET A 1 179 ? 2.776 1.584 0.370 1.00 93.44 179 MET A N 1
ATOM 1401 C CA . MET A 1 179 ? 3.048 0.157 0.568 1.00 93.44 179 MET A CA 1
ATOM 1402 C C . MET A 1 179 ? 2.808 -0.284 2.016 1.00 93.44 179 MET A C 1
ATOM 1404 O O . MET A 1 179 ? 2.167 -1.304 2.242 1.00 93.44 179 MET A O 1
ATOM 1408 N N . ARG A 1 180 ? 3.241 0.502 3.009 1.00 93.31 180 ARG A N 1
ATOM 1409 C CA . ARG A 1 180 ? 2.959 0.222 4.428 1.00 93.31 180 ARG A CA 1
ATOM 1410 C C . ARG A 1 180 ? 1.459 0.247 4.727 1.00 93.31 180 ARG A C 1
ATOM 1412 O O . ARG A 1 180 ? 0.961 -0.638 5.416 1.00 93.31 180 ARG A O 1
ATOM 1419 N N . MET A 1 181 ? 0.734 1.217 4.169 1.00 95.31 181 MET A N 1
ATOM 1420 C CA . MET A 1 181 ? -0.728 1.278 4.255 1.00 95.31 181 MET A CA 1
ATOM 1421 C C . MET A 1 181 ? -1.396 0.079 3.571 1.00 95.31 181 MET A C 1
ATOM 1423 O O . MET A 1 181 ? -2.372 -0.441 4.099 1.00 95.31 181 MET A O 1
ATOM 1427 N N . TYR A 1 182 ? -0.866 -0.390 2.437 1.00 95.44 182 TYR A N 1
ATOM 1428 C CA . TYR A 1 182 ? -1.357 -1.587 1.751 1.00 95.44 182 TYR A CA 1
ATOM 1429 C C . TYR A 1 182 ? -1.205 -2.840 2.621 1.00 95.44 182 TYR A C 1
ATOM 1431 O O . TYR A 1 182 ? -2.177 -3.564 2.809 1.00 95.44 182 TYR A O 1
ATOM 1439 N N . VAL A 1 183 ? -0.018 -3.059 3.199 1.00 92.50 183 VAL A N 1
ATOM 1440 C CA . VAL A 1 183 ? 0.259 -4.194 4.099 1.00 92.50 183 VAL A CA 1
ATOM 1441 C C . VAL A 1 183 ? -0.613 -4.126 5.353 1.00 92.50 183 VAL A C 1
ATOM 1443 O O . VAL A 1 183 ? -1.169 -5.135 5.778 1.00 92.50 183 VAL A O 1
ATOM 1446 N N . PHE A 1 184 ? -0.796 -2.931 5.924 1.00 95.00 184 PHE A N 1
ATOM 1447 C CA . PHE A 1 184 ? -1.745 -2.719 7.016 1.00 95.00 184 PHE A CA 1
ATOM 1448 C C . PHE A 1 184 ? -3.171 -3.103 6.598 1.00 95.00 184 PHE A C 1
ATOM 1450 O O . PHE A 1 184 ? -3.836 -3.869 7.289 1.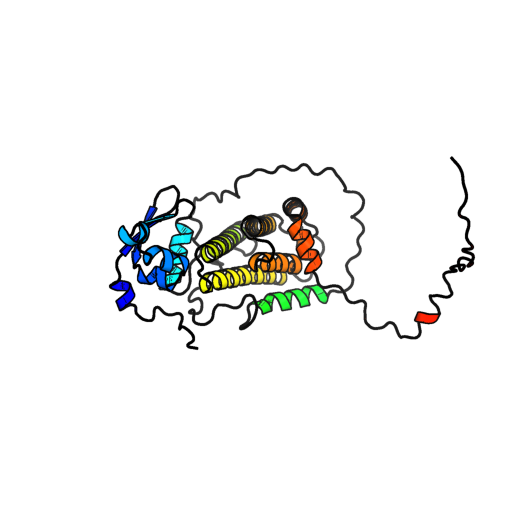00 95.00 184 PHE A O 1
ATOM 1457 N N . ALA A 1 185 ? -3.638 -2.601 5.456 1.00 95.56 185 ALA A N 1
ATOM 1458 C CA . ALA A 1 185 ? -4.984 -2.867 4.972 1.00 95.56 185 ALA A CA 1
ATOM 1459 C C . ALA A 1 185 ? -5.212 -4.352 4.668 1.00 95.56 185 ALA A C 1
ATOM 1461 O O . ALA A 1 185 ? -6.315 -4.847 4.869 1.00 95.56 185 ALA A O 1
ATOM 1462 N N . ASP A 1 186 ? -4.181 -5.067 4.225 1.00 92.25 186 ASP A N 1
ATOM 1463 C CA . ASP A 1 186 ? -4.232 -6.514 4.059 1.00 92.25 186 ASP A CA 1
ATOM 1464 C C . ASP A 1 186 ? -4.333 -7.238 5.409 1.00 92.25 186 ASP A C 1
ATOM 1466 O O . ASP A 1 186 ? -5.271 -8.002 5.632 1.00 92.25 186 ASP A O 1
ATOM 1470 N N . ARG A 1 187 ? -3.447 -6.903 6.359 1.00 92.69 187 ARG A N 1
ATOM 1471 C CA . ARG A 1 187 ? -3.415 -7.492 7.710 1.00 92.69 187 ARG A CA 1
ATOM 1472 C C . ARG A 1 187 ? -4.735 -7.326 8.465 1.00 92.69 187 ARG A C 1
ATOM 1474 O O . ARG A 1 187 ? -5.125 -8.225 9.205 1.00 92.69 187 ARG A O 1
ATOM 1481 N N . TYR A 1 188 ? -5.397 -6.183 8.301 1.00 94.94 188 TYR A N 1
ATOM 1482 C CA . TYR A 1 188 ? -6.656 -5.862 8.980 1.00 94.94 188 TYR A CA 1
ATOM 1483 C C . TYR A 1 188 ? -7.898 -6.056 8.099 1.00 94.94 188 TYR A C 1
ATOM 1485 O O . TYR A 1 188 ? -8.988 -5.635 8.487 1.00 94.94 188 TYR A O 1
ATOM 1493 N N . ASP A 1 189 ? -7.756 -6.703 6.941 1.00 91.94 189 ASP A N 1
ATOM 1494 C CA . ASP A 1 189 ? -8.848 -7.008 6.009 1.00 91.94 189 ASP A CA 1
ATOM 1495 C C . ASP A 1 189 ? -9.734 -5.785 5.688 1.00 91.94 189 ASP A C 1
ATOM 1497 O O . ASP A 1 189 ? -10.956 -5.777 5.841 1.00 91.94 189 ASP A O 1
ATOM 1501 N N . ALA A 1 190 ? -9.074 -4.701 5.282 1.00 94.12 190 ALA A N 1
ATOM 1502 C CA . ALA A 1 190 ? -9.667 -3.451 4.823 1.00 94.12 190 ALA A CA 1
ATOM 1503 C C . ALA A 1 190 ? -9.544 -3.362 3.290 1.00 94.12 190 ALA A C 1
ATOM 1505 O O . ALA A 1 190 ? -8.719 -2.625 2.743 1.00 94.12 190 ALA A O 1
ATOM 1506 N N . GLY A 1 191 ? -10.353 -4.152 2.576 1.00 91.44 191 GLY A N 1
ATOM 1507 C CA . GLY A 1 191 ? -10.214 -4.364 1.128 1.00 91.44 191 GLY A CA 1
ATOM 1508 C C . GLY A 1 191 ? -10.274 -3.094 0.265 1.00 91.44 191 GLY A C 1
ATOM 1509 O O . GLY A 1 191 ? -9.461 -2.937 -0.649 1.00 91.44 191 GLY A O 1
ATOM 1510 N N . GLU A 1 192 ? -11.185 -2.164 0.567 1.00 93.06 192 GLU A N 1
ATOM 1511 C CA . GLU A 1 192 ? -11.291 -0.876 -0.140 1.00 93.06 192 GLU A CA 1
ATOM 1512 C C . GLU A 1 192 ? -10.042 -0.006 0.063 1.00 93.06 192 GLU A C 1
ATOM 1514 O O . GLU A 1 192 ? -9.517 0.557 -0.900 1.00 93.06 192 GLU A O 1
ATOM 1519 N N . LEU A 1 193 ? -9.506 0.043 1.289 1.00 94.94 193 LEU A N 1
ATOM 1520 C CA . LEU A 1 193 ? -8.262 0.752 1.584 1.00 94.94 193 LEU A CA 1
ATOM 1521 C C . LEU A 1 193 ? -7.080 0.112 0.856 1.00 94.94 193 LEU A C 1
ATOM 1523 O O . LEU A 1 193 ? -6.264 0.826 0.275 1.00 94.94 193 LEU A O 1
ATOM 1527 N N . ARG A 1 194 ? -7.000 -1.223 0.840 1.00 94.00 194 ARG A N 1
ATOM 1528 C CA . ARG A 1 194 ? -5.953 -1.963 0.120 1.00 94.00 194 ARG A CA 1
ATOM 1529 C C . ARG A 1 194 ? -5.957 -1.593 -1.367 1.00 94.00 194 ARG A C 1
ATOM 1531 O O . ARG A 1 194 ? -4.912 -1.256 -1.925 1.00 94.00 194 ARG A O 1
ATOM 1538 N N . GLN A 1 195 ? -7.133 -1.547 -1.996 1.00 92.88 195 GLN A N 1
ATOM 1539 C CA . GLN A 1 195 ? -7.274 -1.125 -3.393 1.00 92.88 195 GLN A CA 1
ATOM 1540 C C . GLN A 1 195 ? -6.970 0.373 -3.596 1.00 92.88 195 GLN A C 1
ATOM 1542 O O . GLN A 1 195 ? -6.332 0.733 -4.586 1.00 92.88 195 GLN A O 1
ATOM 1547 N N . LEU A 1 196 ? -7.348 1.250 -2.658 1.00 94.56 196 LEU A N 1
ATOM 1548 C CA . LEU A 1 196 ? -6.973 2.668 -2.700 1.00 94.56 196 LEU A CA 1
ATOM 1549 C C . LEU A 1 196 ? -5.448 2.847 -2.656 1.00 94.56 196 LEU A C 1
ATOM 1551 O O . LEU A 1 196 ? -4.904 3.630 -3.433 1.00 94.56 196 LEU A O 1
ATOM 1555 N N . CYS A 1 197 ? -4.750 2.111 -1.788 1.00 95.06 197 CYS A N 1
ATOM 1556 C CA . CYS A 1 197 ? -3.290 2.162 -1.687 1.00 95.06 197 CYS A CA 1
ATOM 1557 C C . CYS A 1 197 ? -2.621 1.755 -3.002 1.00 95.06 197 CYS A C 1
ATOM 1559 O O . CYS A 1 197 ? -1.721 2.449 -3.480 1.00 95.06 197 CYS A O 1
ATOM 1561 N N . LEU A 1 198 ? -3.112 0.674 -3.615 1.00 93.75 198 LEU A N 1
ATOM 1562 C CA . LEU A 1 198 ? -2.637 0.185 -4.907 1.00 93.75 198 LEU A CA 1
ATOM 1563 C C . LEU A 1 198 ? -2.835 1.228 -6.016 1.00 93.75 198 LEU A C 1
ATOM 1565 O O . LEU A 1 198 ? -1.904 1.520 -6.765 1.00 93.75 198 LEU A O 1
ATOM 1569 N N . HIS A 1 199 ? -4.019 1.844 -6.072 1.00 93.88 199 HIS A N 1
ATOM 1570 C CA . HIS A 1 199 ? -4.325 2.920 -7.013 1.00 93.88 199 HIS A CA 1
ATOM 1571 C C . HIS A 1 199 ? -3.377 4.119 -6.848 1.00 93.88 199 HIS A C 1
ATOM 1573 O O . HIS A 1 199 ? -2.799 4.598 -7.822 1.00 93.88 199 HIS A O 1
ATOM 1579 N N . ARG A 1 200 ? -3.165 4.603 -5.618 1.00 93.44 200 ARG A N 1
ATOM 1580 C CA . ARG A 1 200 ? -2.310 5.781 -5.374 1.00 93.44 200 ARG A CA 1
ATOM 1581 C C . ARG A 1 200 ? -0.835 5.513 -5.660 1.00 93.44 200 ARG A C 1
ATOM 1583 O O . ARG A 1 200 ? -0.144 6.392 -6.183 1.00 93.44 200 ARG A O 1
ATOM 1590 N N . LEU A 1 201 ? -0.361 4.301 -5.373 1.00 94.00 201 LEU A N 1
ATOM 1591 C CA . LEU A 1 201 ? 0.981 3.872 -5.756 1.00 94.00 201 LEU A CA 1
ATOM 1592 C C . LEU A 1 201 ? 1.129 3.813 -7.283 1.00 94.00 201 LEU A C 1
ATOM 1594 O O . LEU A 1 201 ? 2.091 4.359 -7.819 1.00 94.00 201 LEU A O 1
ATOM 1598 N N . HIS A 1 202 ? 0.152 3.238 -7.995 1.00 93.94 202 HIS A N 1
ATOM 1599 C CA . HIS A 1 202 ? 0.137 3.215 -9.462 1.00 93.94 202 HIS A CA 1
ATOM 1600 C C . HIS A 1 202 ? 0.178 4.622 -10.058 1.00 93.94 202 HIS A C 1
ATOM 1602 O O . HIS A 1 202 ? 1.031 4.901 -10.899 1.00 93.94 202 HIS A O 1
ATOM 1608 N N . ARG A 1 203 ? -0.659 5.540 -9.563 1.00 92.12 203 ARG A N 1
ATOM 1609 C CA . ARG A 1 203 ? -0.667 6.946 -9.997 1.00 92.12 203 ARG A CA 1
ATOM 1610 C C . ARG A 1 203 ? 0.686 7.618 -9.779 1.00 92.12 203 ARG A C 1
ATOM 1612 O O . ARG A 1 203 ? 1.156 8.327 -10.664 1.00 92.12 203 ARG A O 1
ATOM 1619 N N . SER A 1 204 ? 1.335 7.345 -8.649 1.00 90.06 204 SER A N 1
ATOM 1620 C CA . SER A 1 204 ? 2.661 7.878 -8.319 1.00 90.06 204 SER A CA 1
ATOM 1621 C C . SER A 1 204 ? 3.765 7.334 -9.239 1.00 90.06 204 SER A C 1
ATOM 1623 O O . SER A 1 204 ? 4.661 8.088 -9.624 1.00 90.06 204 SER A O 1
ATOM 1625 N N . LEU A 1 205 ? 3.693 6.057 -9.630 1.00 90.38 205 LEU A N 1
ATOM 1626 C CA . LEU A 1 205 ? 4.610 5.426 -10.588 1.00 90.38 205 LEU A CA 1
ATOM 1627 C C . LEU A 1 205 ? 4.385 5.954 -12.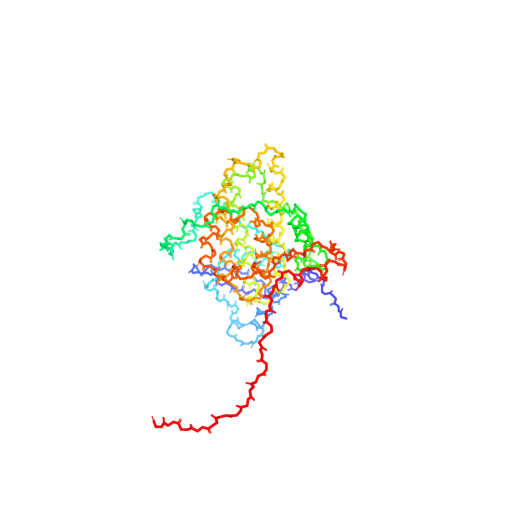012 1.00 90.38 205 LEU A C 1
ATOM 1629 O O . LEU A 1 205 ? 5.329 6.407 -12.655 1.00 90.38 205 LEU A O 1
ATOM 1633 N N . VAL A 1 206 ? 3.135 5.980 -12.485 1.00 89.25 206 VAL A N 1
ATOM 1634 C CA . VAL A 1 206 ? 2.760 6.516 -13.806 1.00 89.25 206 VAL A CA 1
ATOM 1635 C C . VAL A 1 206 ? 3.173 7.972 -13.953 1.00 89.25 206 VAL A C 1
ATOM 1637 O O . VAL A 1 206 ? 3.784 8.342 -14.953 1.00 89.25 206 VAL A O 1
ATOM 1640 N N . PHE A 1 207 ? 2.880 8.795 -12.946 1.00 85.38 207 PHE A N 1
ATOM 1641 C CA . PHE A 1 207 ? 3.251 10.202 -12.953 1.00 85.38 207 PHE A CA 1
ATOM 1642 C C . PHE A 1 207 ? 4.766 10.384 -13.120 1.00 85.38 207 PHE A C 1
ATOM 1644 O O . PHE A 1 207 ? 5.213 11.245 -13.881 1.00 85.38 207 PHE A O 1
ATOM 1651 N N . ARG A 1 208 ? 5.569 9.533 -12.468 1.00 82.50 208 ARG A N 1
ATOM 1652 C CA . ARG A 1 208 ? 7.026 9.565 -12.607 1.00 82.50 208 ARG A CA 1
ATOM 1653 C C . ARG A 1 208 ? 7.494 9.116 -13.993 1.00 82.50 208 ARG A C 1
ATOM 1655 O O . ARG A 1 208 ? 8.352 9.786 -14.567 1.00 82.50 208 ARG A O 1
ATOM 1662 N N . LEU A 1 209 ? 6.944 8.027 -14.529 1.00 81.19 209 LEU A N 1
ATOM 1663 C CA . LEU A 1 209 ? 7.279 7.535 -15.873 1.00 81.19 209 LEU A CA 1
ATOM 1664 C C . LEU A 1 209 ? 6.965 8.595 -16.937 1.00 81.19 209 LEU A C 1
ATOM 1666 O O . LEU A 1 209 ? 7.800 8.898 -17.789 1.00 81.19 209 LEU A O 1
ATOM 1670 N N . PHE A 1 210 ? 5.802 9.240 -16.821 1.00 77.75 210 PHE A N 1
ATOM 1671 C CA . PHE A 1 210 ? 5.395 10.338 -17.693 1.00 77.75 210 PHE A CA 1
ATOM 1672 C C . PHE A 1 210 ? 6.358 11.531 -17.609 1.00 77.75 210 PHE A C 1
ATOM 1674 O O . PHE A 1 210 ? 6.795 12.052 -18.634 1.00 77.75 210 PHE A O 1
ATOM 1681 N N . LEU A 1 211 ? 6.748 11.935 -16.396 1.00 71.31 211 LEU A N 1
ATOM 1682 C CA . LEU A 1 211 ? 7.711 13.016 -16.187 1.00 71.31 211 LEU A CA 1
ATOM 1683 C C . LEU A 1 211 ? 9.083 12.688 -16.798 1.00 71.31 211 LEU A C 1
ATOM 1685 O O . LEU A 1 211 ? 9.708 13.557 -17.404 1.00 71.31 211 LEU A O 1
ATOM 1689 N N . SER A 1 212 ? 9.534 11.435 -16.683 1.00 67.00 212 SER A N 1
ATOM 1690 C CA . SER A 1 212 ? 10.794 10.983 -17.278 1.00 67.00 212 SER A CA 1
ATOM 1691 C C . SER A 1 212 ? 10.777 11.057 -18.807 1.00 67.00 212 SER A C 1
ATOM 1693 O O . SER A 1 212 ? 11.781 11.439 -19.405 1.00 67.00 212 SER A O 1
ATOM 1695 N N . LEU A 1 213 ? 9.649 10.726 -19.445 1.00 67.94 213 LEU A N 1
ATOM 1696 C CA . LEU A 1 213 ? 9.487 10.859 -20.895 1.00 67.94 213 LEU A CA 1
ATOM 1697 C C . LEU A 1 213 ? 9.364 12.318 -21.337 1.00 67.94 213 LEU A C 1
ATOM 1699 O O . LEU A 1 213 ? 9.970 12.710 -22.328 1.00 67.94 213 LEU A O 1
ATOM 1703 N N . SER A 1 214 ? 8.614 13.137 -20.598 1.00 60.19 214 SER A N 1
ATOM 1704 C CA . SER A 1 214 ? 8.387 14.539 -20.956 1.00 60.19 214 SER A CA 1
ATOM 1705 C C . SER A 1 214 ? 9.633 15.417 -20.790 1.00 60.19 214 SER A C 1
ATOM 1707 O O . SER A 1 214 ? 9.754 16.426 -21.483 1.00 60.19 214 SER A O 1
ATOM 1709 N N . LEU A 1 215 ? 10.544 15.074 -19.870 1.00 58.16 215 LEU A N 1
ATOM 1710 C CA . LEU A 1 215 ? 11.809 15.793 -19.661 1.00 58.16 215 LEU A CA 1
ATOM 1711 C C . LEU A 1 215 ? 12.957 15.266 -20.533 1.00 58.16 215 LEU A C 1
ATOM 1713 O O . LEU A 1 215 ? 13.980 15.945 -20.667 1.00 58.16 215 LEU A O 1
ATOM 1717 N N . ALA A 1 216 ? 12.794 14.098 -21.161 1.00 55.84 216 ALA A N 1
ATOM 1718 C CA . ALA A 1 216 ? 13.716 13.610 -22.173 1.00 55.84 216 ALA A CA 1
ATOM 1719 C C . ALA A 1 216 ? 13.603 14.499 -23.423 1.00 55.84 216 ALA A C 1
ATOM 1721 O O . ALA A 1 216 ? 12.780 14.277 -24.307 1.00 55.84 216 ALA A O 1
ATOM 1722 N N . LYS A 1 217 ? 14.421 15.558 -23.492 1.00 48.28 217 LYS A N 1
ATOM 1723 C CA . LYS A 1 217 ? 14.537 16.382 -24.702 1.00 48.28 217 LYS A CA 1
ATOM 1724 C C . LYS A 1 217 ? 14.839 15.472 -25.906 1.00 48.28 217 LYS A C 1
ATOM 1726 O O . LYS A 1 217 ? 15.728 14.626 -25.794 1.00 48.28 217 LYS A O 1
ATOM 1731 N N . PRO A 1 218 ? 14.202 15.683 -27.072 1.00 42.72 218 PRO A N 1
ATOM 1732 C CA . PRO A 1 218 ? 14.302 14.782 -28.224 1.00 42.72 218 PRO A CA 1
ATOM 1733 C C . PRO A 1 218 ? 15.662 14.806 -28.955 1.00 42.72 218 PRO A C 1
ATOM 1735 O O . PRO A 1 218 ? 15.737 14.422 -30.115 1.00 42.72 218 PRO A O 1
ATOM 1738 N N . LEU A 1 219 ? 16.759 15.243 -28.321 1.00 38.41 219 LEU A N 1
ATOM 1739 C CA . LEU A 1 219 ? 18.055 15.367 -28.997 1.00 38.41 219 LEU A CA 1
ATOM 1740 C C . LEU A 1 219 ? 19.285 15.178 -28.090 1.00 38.41 219 LEU A C 1
ATOM 1742 O O . LEU A 1 219 ? 20.296 15.852 -28.259 1.00 38.41 219 LEU A O 1
ATOM 1746 N N . SER A 1 220 ? 19.237 14.259 -27.122 1.00 41.31 220 SER A N 1
ATOM 1747 C CA . SER A 1 220 ? 20.472 13.732 -26.515 1.00 41.31 220 SER A CA 1
ATOM 1748 C C . SER A 1 220 ? 20.295 12.297 -26.017 1.00 41.31 220 SER A C 1
ATOM 1750 O O . SER A 1 220 ? 20.476 12.004 -24.836 1.00 41.31 220 SER A O 1
ATOM 1752 N N . LEU A 1 221 ? 19.962 11.374 -26.918 1.00 44.69 221 LEU A N 1
ATOM 1753 C CA . LEU A 1 221 ? 19.818 9.947 -26.605 1.00 44.69 221 LEU A CA 1
ATOM 1754 C C . LEU A 1 221 ? 21.157 9.238 -26.275 1.00 44.69 221 LEU A C 1
ATOM 1756 O O . LEU A 1 221 ? 21.241 8.023 -26.400 1.00 44.69 221 LEU A O 1
ATOM 1760 N N . SER A 1 222 ? 22.229 9.961 -25.912 1.00 42.09 222 SER A N 1
ATOM 1761 C CA . SER A 1 222 ? 23.575 9.364 -25.878 1.00 42.09 222 SER A CA 1
ATOM 1762 C C . SER A 1 222 ? 24.542 9.798 -24.767 1.00 42.09 222 SER A C 1
ATOM 1764 O O . SER A 1 222 ? 25.572 9.142 -24.654 1.00 42.09 222 SER A O 1
ATOM 1766 N N . LEU A 1 223 ? 24.315 10.833 -23.943 1.00 42.38 223 LEU A N 1
ATOM 1767 C CA . LEU A 1 223 ? 25.389 11.277 -23.016 1.00 42.38 223 LEU A CA 1
ATOM 1768 C C . LEU A 1 223 ? 24.976 11.743 -21.613 1.00 42.38 223 LEU A C 1
ATOM 1770 O O . LEU A 1 223 ? 25.848 11.889 -20.756 1.00 42.38 223 LEU A O 1
ATOM 1774 N N . ALA A 1 224 ? 23.691 11.941 -21.319 1.00 46.00 224 ALA A N 1
ATOM 1775 C CA . ALA A 1 224 ? 23.288 12.188 -19.938 1.00 46.00 224 ALA A CA 1
ATOM 1776 C C . ALA A 1 224 ? 23.257 10.843 -19.203 1.00 46.00 224 ALA A C 1
ATOM 1778 O O . ALA A 1 224 ? 22.346 10.046 -19.421 1.00 46.00 224 ALA A O 1
ATOM 1779 N N . LYS A 1 225 ? 24.262 10.570 -18.358 1.00 52.59 225 LYS A N 1
ATOM 1780 C CA . LYS A 1 225 ? 24.191 9.438 -17.425 1.00 52.59 225 LYS A CA 1
ATOM 1781 C C . LYS A 1 225 ? 22.856 9.548 -16.679 1.00 52.59 225 LYS A C 1
ATOM 1783 O O . LYS A 1 225 ? 22.574 10.636 -16.163 1.00 52.59 225 LYS A O 1
ATOM 1788 N N . PRO A 1 226 ? 22.024 8.492 -16.652 1.00 55.25 226 PRO A N 1
ATOM 1789 C CA . PRO A 1 226 ? 20.775 8.536 -15.910 1.00 55.25 226 PRO A CA 1
ATOM 1790 C C . PRO A 1 226 ? 21.072 8.990 -14.480 1.00 55.25 226 PRO A C 1
ATOM 1792 O O . PRO A 1 226 ? 22.110 8.642 -13.918 1.00 55.25 226 PRO A O 1
ATOM 1795 N N . ASN A 1 227 ? 20.195 9.812 -13.900 1.00 61.16 227 ASN A N 1
ATOM 1796 C CA . ASN A 1 227 ? 20.337 10.237 -12.511 1.00 61.16 227 ASN A CA 1
ATOM 1797 C C . ASN A 1 227 ? 20.125 9.019 -11.593 1.00 61.16 227 ASN A C 1
ATOM 1799 O O . ASN A 1 227 ? 19.025 8.800 -11.084 1.00 61.16 227 ASN A O 1
ATOM 1803 N N . GLU A 1 228 ? 21.176 8.216 -11.403 1.00 64.19 228 GLU A N 1
ATOM 1804 C CA . GLU A 1 228 ? 21.162 6.980 -10.610 1.00 64.19 228 GLU A CA 1
ATOM 1805 C C . GLU A 1 228 ? 20.686 7.241 -9.175 1.00 64.19 228 GLU A C 1
ATOM 1807 O O . GLU A 1 228 ? 20.054 6.385 -8.559 1.00 64.19 228 GLU A O 1
ATOM 1812 N N . THR A 1 229 ? 20.902 8.457 -8.661 1.00 69.50 229 THR A N 1
ATOM 1813 C CA . THR A 1 229 ? 20.480 8.857 -7.314 1.00 69.50 229 THR A CA 1
ATOM 1814 C C . THR A 1 229 ? 18.967 8.770 -7.134 1.00 69.50 229 THR A C 1
ATOM 1816 O O . THR A 1 229 ? 18.519 8.375 -6.062 1.00 69.50 229 THR A O 1
ATOM 1819 N N . GLY A 1 230 ? 18.187 9.133 -8.158 1.00 74.38 230 GLY A N 1
ATOM 1820 C CA . GLY A 1 230 ? 16.725 9.060 -8.131 1.00 74.38 230 GLY A CA 1
ATOM 1821 C C . GLY A 1 230 ? 16.216 7.620 -8.189 1.00 74.38 230 GLY A C 1
ATOM 1822 O O . GLY A 1 230 ? 15.432 7.192 -7.344 1.00 74.38 230 GLY A O 1
ATOM 1823 N N . TYR A 1 231 ? 16.746 6.847 -9.138 1.00 82.94 231 TYR A N 1
ATOM 1824 C CA . TYR A 1 231 ? 16.387 5.441 -9.338 1.00 82.94 231 TYR A CA 1
ATOM 1825 C C . TYR A 1 231 ? 16.764 4.542 -8.166 1.00 82.94 231 TYR A C 1
ATOM 1827 O O . TYR A 1 231 ? 16.033 3.601 -7.877 1.00 82.94 231 TYR A O 1
ATOM 1835 N N . ARG A 1 232 ? 17.832 4.868 -7.428 1.00 84.69 232 ARG A N 1
ATOM 1836 C CA . ARG A 1 232 ? 18.148 4.197 -6.162 1.00 84.69 232 ARG A CA 1
ATOM 1837 C C . ARG A 1 232 ? 16.938 4.162 -5.233 1.00 84.69 232 ARG A C 1
ATOM 1839 O O . ARG A 1 232 ? 16.678 3.139 -4.616 1.00 84.69 232 ARG A O 1
ATOM 1846 N N . TYR A 1 233 ? 16.173 5.248 -5.160 1.00 83.38 233 TYR A N 1
ATOM 1847 C CA . TYR A 1 233 ? 14.998 5.262 -4.309 1.00 83.38 233 TYR A CA 1
ATOM 1848 C C . TYR A 1 233 ? 13.815 4.450 -4.863 1.00 83.38 233 TYR A C 1
ATOM 1850 O O . TYR A 1 233 ? 13.092 3.833 -4.085 1.00 83.38 233 TYR A O 1
ATOM 1858 N N . LEU A 1 234 ? 13.638 4.396 -6.191 1.00 86.50 234 LEU A N 1
ATOM 1859 C CA . LEU A 1 234 ? 12.698 3.459 -6.821 1.00 86.50 234 LEU A CA 1
ATOM 1860 C C . LEU A 1 234 ? 13.079 2.012 -6.484 1.00 86.50 234 LEU A C 1
ATOM 1862 O O . LEU A 1 234 ? 12.209 1.224 -6.136 1.00 86.50 234 LEU A O 1
ATOM 1866 N N . PHE A 1 235 ? 14.363 1.665 -6.554 1.00 91.00 235 PHE A N 1
ATOM 1867 C CA . PHE A 1 235 ? 14.830 0.314 -6.252 1.00 91.00 235 PHE A CA 1
ATOM 1868 C C . PHE A 1 235 ? 14.605 -0.062 -4.786 1.00 91.00 235 PHE A C 1
ATOM 1870 O O . PHE A 1 235 ? 14.147 -1.167 -4.522 1.00 91.00 235 PHE A O 1
ATOM 1877 N N . GLU A 1 236 ? 14.823 0.859 -3.844 1.00 86.81 236 GLU A N 1
ATOM 1878 C CA . GLU A 1 236 ? 14.465 0.625 -2.436 1.00 86.81 236 GLU A CA 1
ATOM 1879 C C . GLU A 1 236 ? 12.952 0.470 -2.238 1.00 86.81 236 GLU A C 1
ATOM 1881 O O . GLU A 1 236 ? 12.514 -0.384 -1.471 1.00 86.81 236 GLU A O 1
ATOM 1886 N N . ALA A 1 237 ? 12.137 1.251 -2.953 1.00 87.25 237 ALA A N 1
ATOM 1887 C CA . ALA A 1 237 ? 10.685 1.100 -2.940 1.00 87.25 237 ALA A CA 1
ATOM 1888 C C . ALA A 1 237 ? 10.255 -0.286 -3.465 1.00 87.25 237 ALA A C 1
ATOM 1890 O O . ALA A 1 237 ? 9.437 -0.954 -2.834 1.00 87.25 237 ALA A O 1
ATOM 1891 N N . VAL A 1 238 ? 10.841 -0.753 -4.573 1.00 92.38 238 VAL A N 1
ATOM 1892 C CA . VAL A 1 238 ? 10.595 -2.105 -5.105 1.00 92.38 238 VAL A CA 1
ATOM 1893 C C . VAL A 1 238 ? 11.028 -3.166 -4.096 1.00 92.38 238 VAL A C 1
ATOM 1895 O O . VAL A 1 238 ? 10.266 -4.094 -3.829 1.00 92.38 238 VAL A O 1
ATOM 1898 N N . ALA A 1 239 ? 12.210 -3.005 -3.495 1.00 91.75 239 ALA A N 1
ATOM 1899 C CA . ALA A 1 239 ? 12.721 -3.952 -2.517 1.00 91.75 239 ALA A CA 1
ATOM 1900 C C . ALA A 1 239 ? 11.811 -4.080 -1.299 1.00 91.75 239 ALA A C 1
ATOM 1902 O O . ALA A 1 239 ? 11.406 -5.187 -0.949 1.00 91.75 239 ALA A O 1
ATOM 1903 N N . PHE A 1 240 ? 11.402 -2.945 -0.732 1.00 87.12 240 PHE A N 1
ATOM 1904 C CA . PHE A 1 240 ? 10.449 -2.907 0.366 1.00 87.12 240 PHE A CA 1
ATOM 1905 C C . PHE A 1 240 ? 9.144 -3.634 0.012 1.00 87.12 240 PHE A C 1
ATOM 1907 O O . PHE A 1 240 ? 8.650 -4.431 0.808 1.00 87.12 240 PHE A O 1
ATOM 1914 N N . GLY A 1 241 ? 8.597 -3.395 -1.185 1.00 87.81 241 GLY A N 1
ATOM 1915 C CA . GLY A 1 241 ? 7.377 -4.056 -1.642 1.00 87.81 241 GLY A CA 1
ATOM 1916 C C . GLY A 1 241 ? 7.507 -5.578 -1.677 1.00 87.81 241 GLY A C 1
ATOM 1917 O O . GLY A 1 241 ? 6.646 -6.272 -1.146 1.00 87.81 241 GLY A O 1
ATOM 1918 N N . PHE A 1 242 ? 8.595 -6.105 -2.241 1.00 90.38 242 PHE A N 1
ATOM 1919 C CA . PHE A 1 242 ? 8.846 -7.549 -2.305 1.00 90.38 242 PHE A CA 1
ATOM 1920 C C . PHE A 1 242 ? 9.104 -8.170 -0.926 1.00 90.38 242 PHE A C 1
ATOM 1922 O O . PHE A 1 242 ? 8.579 -9.243 -0.640 1.00 90.38 242 PHE A O 1
ATOM 1929 N N . GLU A 1 243 ? 9.850 -7.495 -0.053 1.00 89.12 243 GLU A N 1
ATOM 1930 C CA . GLU A 1 243 ? 10.189 -7.995 1.288 1.00 89.12 243 GLU A CA 1
ATOM 1931 C C . GLU A 1 243 ? 8.981 -8.063 2.236 1.00 89.12 243 GLU A C 1
ATOM 1933 O O . GLU A 1 243 ? 8.994 -8.847 3.181 1.00 89.12 243 GLU A O 1
ATOM 1938 N N . ASN A 1 244 ? 7.928 -7.276 1.983 1.00 85.00 244 ASN A N 1
ATOM 1939 C CA . ASN A 1 244 ? 6.777 -7.141 2.887 1.00 85.00 244 ASN A CA 1
ATOM 1940 C C . ASN A 1 244 ? 5.461 -7.711 2.329 1.00 85.00 244 ASN A C 1
ATOM 1942 O O . ASN A 1 244 ? 4.410 -7.523 2.937 1.00 85.00 244 ASN A O 1
ATOM 1946 N N . THR A 1 245 ? 5.488 -8.379 1.175 1.00 85.81 245 THR A N 1
ATOM 1947 C CA . THR A 1 245 ? 4.291 -8.955 0.527 1.00 85.81 245 THR A CA 1
ATOM 1948 C C . THR A 1 245 ? 4.561 -10.378 0.056 1.00 85.81 245 THR A C 1
ATOM 1950 O O . THR A 1 245 ? 5.716 -10.795 -0.002 1.00 85.81 245 THR A O 1
ATOM 1953 N N . CYS A 1 246 ? 3.526 -11.139 -0.301 1.00 83.81 246 CYS A N 1
ATOM 1954 C CA . CYS A 1 246 ? 3.674 -12.514 -0.788 1.00 83.81 246 CYS A CA 1
ATOM 1955 C C . CYS A 1 246 ? 3.810 -12.590 -2.324 1.00 83.81 246 CYS A C 1
ATOM 1957 O O . CYS A 1 246 ? 3.320 -11.708 -3.033 1.00 83.81 246 CYS A O 1
ATOM 1959 N N . PRO A 1 247 ? 4.431 -13.650 -2.880 1.00 83.06 247 PRO A N 1
ATOM 1960 C CA . PRO A 1 247 ? 4.382 -13.921 -4.318 1.00 83.06 247 PRO A CA 1
ATOM 1961 C C . PRO A 1 247 ? 2.941 -13.946 -4.848 1.00 83.06 247 PRO A C 1
ATOM 1963 O O . PRO A 1 247 ? 2.049 -14.496 -4.205 1.00 83.06 247 PRO A O 1
ATOM 1966 N N . GLY A 1 248 ? 2.713 -13.354 -6.024 1.00 78.25 248 GLY A N 1
ATOM 1967 C CA . GLY A 1 248 ? 1.378 -13.240 -6.631 1.00 78.25 248 GLY A CA 1
ATOM 1968 C C . GLY A 1 248 ? 0.529 -12.064 -6.130 1.00 78.25 248 GLY A C 1
ATOM 1969 O O . GLY A 1 248 ? -0.554 -11.831 -6.669 1.00 78.25 248 GLY A O 1
ATOM 1970 N N . ASP A 1 249 ? 1.009 -11.294 -5.150 1.00 86.94 249 ASP A N 1
ATOM 1971 C CA . ASP A 1 249 ? 0.332 -10.084 -4.686 1.00 86.94 249 ASP A CA 1
ATOM 1972 C C . ASP A 1 249 ? 0.244 -9.025 -5.806 1.00 86.94 249 ASP A C 1
ATOM 1974 O O . ASP A 1 249 ? 1.184 -8.800 -6.579 1.00 86.94 249 ASP A O 1
ATOM 1978 N N . LYS A 1 250 ? -0.897 -8.330 -5.885 1.00 88.62 250 LYS A N 1
ATOM 1979 C CA . LYS A 1 250 ? -1.148 -7.267 -6.866 1.00 88.62 250 LYS A CA 1
ATOM 1980 C C . LYS A 1 250 ? -0.124 -6.140 -6.779 1.00 88.62 250 LYS A C 1
ATOM 1982 O O . LYS A 1 250 ? 0.184 -5.534 -7.804 1.00 88.62 250 LYS A O 1
ATOM 1987 N N . ILE A 1 251 ? 0.399 -5.845 -5.588 1.00 91.25 251 ILE A N 1
ATOM 1988 C CA . ILE A 1 251 ? 1.397 -4.783 -5.435 1.00 91.25 251 ILE A CA 1
ATOM 1989 C C . ILE A 1 251 ? 2.758 -5.183 -6.013 1.00 91.25 251 ILE A C 1
ATOM 1991 O O . ILE A 1 251 ? 3.419 -4.343 -6.621 1.00 91.25 251 ILE A O 1
ATOM 1995 N N . ARG A 1 252 ? 3.145 -6.466 -5.933 1.00 91.81 252 ARG A N 1
ATOM 1996 C CA . ARG A 1 252 ? 4.339 -6.976 -6.626 1.00 91.81 252 ARG A CA 1
ATOM 1997 C C . ARG A 1 252 ? 4.167 -6.875 -8.130 1.00 91.81 252 ARG A C 1
ATOM 1999 O O . ARG A 1 252 ? 5.025 -6.301 -8.793 1.00 91.81 252 ARG A O 1
ATOM 2006 N N . LYS A 1 253 ? 3.010 -7.308 -8.648 1.00 90.56 253 LYS A N 1
ATOM 2007 C CA . LYS A 1 253 ? 2.676 -7.149 -10.068 1.00 90.56 253 LYS A CA 1
ATOM 2008 C C . LYS A 1 253 ? 2.783 -5.687 -10.510 1.00 90.56 253 LYS A C 1
ATOM 2010 O O . LYS A 1 253 ? 3.413 -5.410 -11.523 1.00 90.56 253 LYS A O 1
ATOM 2015 N N . LEU A 1 254 ? 2.244 -4.745 -9.736 1.00 93.75 254 LEU A N 1
ATOM 2016 C CA . LEU A 1 254 ? 2.361 -3.313 -10.022 1.00 93.75 254 LEU A CA 1
ATOM 2017 C C . LEU A 1 254 ? 3.828 -2.852 -10.117 1.00 93.75 254 LEU A C 1
ATOM 2019 O O . LEU A 1 254 ? 4.189 -2.149 -11.062 1.00 93.75 254 LEU A O 1
ATOM 2023 N N . LEU A 1 255 ? 4.673 -3.251 -9.163 1.00 94.19 255 LEU A N 1
ATOM 2024 C CA . LEU A 1 255 ? 6.093 -2.886 -9.133 1.00 94.19 255 LEU A CA 1
ATOM 2025 C C . LEU A 1 255 ? 6.873 -3.510 -10.300 1.00 94.19 255 LEU A C 1
ATOM 2027 O O . LEU A 1 255 ? 7.637 -2.810 -10.963 1.00 94.19 255 LEU A O 1
ATOM 2031 N N . VAL A 1 256 ? 6.625 -4.787 -10.607 1.00 92.19 256 VAL A N 1
ATOM 2032 C CA . VAL A 1 256 ? 7.182 -5.482 -11.780 1.00 92.19 256 VAL A CA 1
ATOM 2033 C C . VAL A 1 256 ? 6.796 -4.748 -13.056 1.00 92.19 256 VAL A C 1
ATOM 2035 O O . VAL A 1 256 ? 7.661 -4.418 -13.865 1.00 92.19 256 VAL A O 1
ATOM 2038 N N . GLN A 1 257 ? 5.511 -4.427 -13.219 1.00 91.25 257 GLN A N 1
ATOM 2039 C CA . GLN A 1 257 ? 5.024 -3.734 -14.404 1.00 91.25 257 GLN A CA 1
ATOM 2040 C C . GLN A 1 257 ? 5.644 -2.341 -14.558 1.00 91.25 257 GLN A C 1
ATOM 2042 O O . GLN A 1 257 ? 5.962 -1.953 -15.680 1.00 91.25 257 GLN A O 1
ATOM 2047 N N . ALA A 1 258 ? 5.883 -1.622 -13.457 1.00 91.38 258 ALA A N 1
ATOM 2048 C CA . ALA A 1 258 ? 6.599 -0.350 -13.482 1.00 91.38 258 ALA A CA 1
ATOM 2049 C C . ALA A 1 258 ? 8.068 -0.516 -13.914 1.00 91.38 258 ALA A C 1
ATOM 2051 O O . ALA A 1 258 ? 8.547 0.246 -14.753 1.00 91.38 258 ALA A O 1
ATOM 2052 N N . CYS A 1 259 ? 8.772 -1.537 -13.410 1.00 90.88 259 CYS A N 1
ATOM 2053 C CA . CYS A 1 259 ? 10.142 -1.841 -13.834 1.00 90.88 259 CYS A CA 1
ATOM 2054 C C . CYS A 1 259 ? 10.225 -2.278 -15.305 1.00 90.88 259 CYS A C 1
ATOM 2056 O O . CYS A 1 259 ? 11.179 -1.915 -15.988 1.00 90.88 259 CYS A O 1
ATOM 2058 N N . VAL A 1 260 ? 9.243 -3.034 -15.809 1.00 88.88 260 VAL A N 1
ATOM 2059 C CA . VAL A 1 260 ? 9.160 -3.425 -17.229 1.00 88.88 260 VAL A CA 1
ATOM 2060 C C . VAL A 1 260 ? 8.868 -2.212 -18.114 1.00 88.88 260 VAL A C 1
ATOM 2062 O O . VAL A 1 260 ? 9.485 -2.058 -19.169 1.00 88.88 260 VAL A O 1
ATOM 2065 N N . ALA A 1 261 ? 7.975 -1.321 -17.673 1.00 87.06 261 ALA A N 1
ATOM 2066 C CA . ALA A 1 261 ? 7.662 -0.092 -18.393 1.00 87.06 261 ALA A CA 1
ATOM 2067 C C . ALA A 1 261 ? 8.905 0.800 -18.555 1.00 87.06 261 ALA A C 1
ATOM 2069 O O . ALA A 1 261 ? 9.130 1.329 -19.639 1.00 87.06 261 ALA A O 1
ATOM 2070 N N . ASP A 1 262 ? 9.757 0.885 -17.529 1.00 85.88 262 ASP A N 1
ATOM 2071 C CA . ASP A 1 262 ? 10.998 1.675 -17.545 1.00 85.88 262 ASP A CA 1
ATOM 2072 C C . ASP A 1 262 ? 12.258 0.860 -17.900 1.00 85.88 262 ASP A C 1
ATOM 2074 O O . ASP A 1 262 ? 13.391 1.313 -17.715 1.00 85.88 262 ASP A O 1
ATOM 2078 N N . LEU A 1 263 ? 12.092 -0.372 -18.399 1.00 85.00 263 LEU A N 1
ATOM 2079 C CA . LEU A 1 263 ? 13.192 -1.321 -18.594 1.00 85.00 263 LEU A CA 1
ATOM 2080 C C . LEU A 1 263 ? 14.363 -0.770 -19.429 1.00 85.00 263 LEU A C 1
ATOM 2082 O O . LEU A 1 263 ? 15.509 -0.999 -19.033 1.00 85.00 263 LEU A O 1
ATOM 2086 N N . PRO A 1 264 ? 14.143 -0.034 -20.542 1.00 79.62 264 PRO A N 1
ATOM 2087 C CA . PRO A 1 264 ? 15.237 0.553 -21.316 1.00 79.62 264 PRO A CA 1
ATOM 2088 C C . PRO A 1 264 ? 16.131 1.491 -20.494 1.00 79.62 264 PRO A C 1
ATOM 2090 O O . PRO A 1 264 ? 17.333 1.553 -20.745 1.00 79.62 264 PRO A O 1
ATOM 2093 N N . GLN A 1 265 ? 15.560 2.182 -19.502 1.00 79.12 265 GLN A N 1
ATOM 2094 C CA . GLN A 1 265 ? 16.273 3.110 -18.624 1.00 79.12 265 GLN A CA 1
ATOM 2095 C C . GLN A 1 265 ? 16.960 2.388 -17.467 1.00 79.12 265 GLN A C 1
ATOM 2097 O O . GLN A 1 265 ? 18.135 2.642 -17.207 1.00 79.12 265 GLN A O 1
ATOM 2102 N N . VAL A 1 266 ? 16.262 1.483 -16.769 1.00 84.69 266 VAL A N 1
ATOM 2103 C CA . VAL A 1 266 ? 16.806 0.844 -15.554 1.00 84.69 266 VAL A CA 1
ATOM 2104 C C . VAL A 1 266 ? 17.830 -0.248 -15.860 1.00 84.69 266 VAL A C 1
ATOM 2106 O O . VAL A 1 266 ? 18.783 -0.419 -15.105 1.00 84.69 266 VAL A O 1
ATOM 2109 N N . ARG A 1 267 ? 17.701 -0.949 -16.995 1.00 85.19 267 ARG A N 1
ATOM 2110 C CA . ARG A 1 267 ? 18.580 -2.065 -17.387 1.00 85.19 267 ARG A CA 1
ATOM 2111 C C . ARG A 1 267 ? 20.087 -1.751 -17.369 1.00 85.19 267 ARG A C 1
ATOM 2113 O O . ARG A 1 267 ? 20.839 -2.602 -16.889 1.00 85.19 267 ARG A O 1
ATOM 2120 N N . PRO A 1 268 ? 20.581 -0.615 -17.903 1.00 83.75 268 PRO A N 1
ATOM 2121 C CA . PRO A 1 268 ? 22.010 -0.302 -17.860 1.00 83.75 268 PRO A CA 1
ATOM 2122 C C . PRO A 1 268 ? 22.528 0.067 -16.460 1.00 83.75 268 PRO A C 1
ATOM 2124 O O . PRO A 1 268 ? 23.742 0.045 -16.257 1.00 83.75 268 PRO A O 1
ATOM 2127 N N . MET A 1 269 ? 21.655 0.393 -15.500 1.00 83.69 269 MET A N 1
ATOM 2128 C CA . MET A 1 269 ? 22.054 0.932 -14.196 1.00 83.69 269 MET A CA 1
ATOM 2129 C C . MET A 1 269 ? 22.646 -0.143 -13.279 1.00 83.69 269 MET A C 1
ATOM 2131 O O . MET A 1 269 ? 22.106 -1.242 -13.147 1.00 83.69 269 MET A O 1
ATOM 2135 N N . THR A 1 270 ? 23.725 0.192 -12.569 1.00 87.50 270 THR A N 1
ATOM 2136 C CA . THR A 1 270 ? 24.345 -0.719 -11.589 1.00 87.50 270 THR A CA 1
ATOM 2137 C C . THR A 1 270 ? 23.390 -1.049 -10.442 1.00 87.50 270 THR A C 1
ATOM 2139 O O . THR A 1 270 ? 23.230 -2.219 -10.108 1.00 87.50 270 THR A O 1
ATOM 2142 N N . GLY A 1 271 ? 22.668 -0.052 -9.917 1.00 88.00 271 GLY A N 1
ATOM 2143 C CA . GLY A 1 271 ? 21.696 -0.262 -8.837 1.00 88.00 271 GLY A CA 1
ATOM 2144 C C . GLY A 1 271 ? 20.556 -1.221 -9.206 1.00 88.00 271 GLY A C 1
ATOM 2145 O O . GLY A 1 271 ? 20.062 -1.943 -8.347 1.00 88.00 271 GLY A O 1
ATOM 2146 N N . PHE A 1 272 ? 20.178 -1.302 -10.487 1.00 90.75 272 PHE A N 1
ATOM 2147 C CA . PHE A 1 272 ? 19.177 -2.271 -10.939 1.00 90.75 272 PHE A CA 1
ATOM 2148 C C . PHE A 1 272 ? 19.725 -3.705 -10.905 1.00 90.75 272 PHE A C 1
ATOM 2150 O O . PHE A 1 272 ? 19.023 -4.630 -10.502 1.00 90.75 272 PHE A O 1
ATOM 2157 N N . LYS A 1 273 ? 20.999 -3.896 -11.271 1.00 90.56 273 LYS A N 1
ATOM 2158 C CA . LYS A 1 273 ? 21.678 -5.199 -11.163 1.00 90.56 273 LYS A CA 1
ATOM 2159 C C . LYS A 1 273 ? 21.815 -5.634 -9.704 1.00 90.56 273 LYS A C 1
ATOM 2161 O O . LYS A 1 273 ? 21.577 -6.797 -9.397 1.00 90.56 273 LYS A O 1
ATOM 2166 N N . GLU A 1 274 ? 22.159 -4.703 -8.813 1.00 91.31 274 GLU A N 1
ATOM 2167 C CA . GLU A 1 274 ? 22.214 -4.947 -7.366 1.00 91.31 274 GLU A CA 1
ATOM 2168 C C . GLU A 1 274 ? 20.842 -5.355 -6.817 1.00 91.31 274 GLU A C 1
ATOM 2170 O O . GLU A 1 274 ? 20.748 -6.347 -6.096 1.00 91.31 274 GLU A O 1
ATOM 2175 N N . LEU A 1 275 ? 19.774 -4.654 -7.220 1.00 93.19 275 LEU A N 1
ATOM 2176 C CA . LEU A 1 275 ? 18.397 -4.999 -6.861 1.00 93.19 275 LEU A CA 1
ATOM 2177 C C . LEU A 1 275 ? 18.025 -6.412 -7.328 1.00 93.19 275 LEU A C 1
ATOM 2179 O O . LEU A 1 275 ? 17.516 -7.195 -6.535 1.00 93.19 275 LEU A O 1
ATOM 2183 N N . CYS A 1 276 ? 18.319 -6.758 -8.583 1.00 93.12 276 CYS A N 1
ATOM 2184 C CA . CYS A 1 276 ? 18.067 -8.095 -9.127 1.00 93.12 276 CYS A CA 1
ATOM 2185 C C . CYS A 1 276 ? 18.849 -9.190 -8.383 1.00 93.12 276 CYS A C 1
ATOM 2187 O O . CYS A 1 276 ? 18.358 -10.304 -8.234 1.00 93.12 276 CYS A O 1
ATOM 2189 N N . GLY A 1 277 ? 20.058 -8.880 -7.903 1.00 91.75 277 GLY A N 1
ATOM 2190 C CA . GLY A 1 277 ? 20.843 -9.785 -7.062 1.00 91.75 277 GLY A CA 1
ATOM 2191 C C . GLY A 1 277 ? 20.277 -9.939 -5.647 1.00 91.75 277 GLY A C 1
ATOM 2192 O O . GLY A 1 277 ? 20.339 -11.030 -5.088 1.00 91.75 277 GLY A O 1
ATOM 2193 N N . ARG A 1 278 ? 19.711 -8.866 -5.075 1.00 93.25 278 ARG A N 1
ATOM 2194 C CA . ARG A 1 278 ? 19.009 -8.888 -3.778 1.00 93.25 278 ARG A CA 1
ATOM 2195 C C . ARG A 1 278 ? 17.673 -9.631 -3.872 1.00 93.25 278 ARG A C 1
ATOM 2197 O O . ARG A 1 278 ? 17.293 -10.282 -2.907 1.00 93.25 278 ARG A O 1
ATOM 2204 N N . ILE A 1 279 ? 16.981 -9.524 -5.008 1.00 94.44 279 ILE A N 1
ATOM 2205 C CA . ILE A 1 279 ? 15.619 -10.035 -5.227 1.00 94.44 279 ILE A CA 1
ATOM 2206 C C . ILE A 1 279 ? 15.561 -10.774 -6.572 1.00 94.44 279 ILE A C 1
ATOM 2208 O O . ILE A 1 279 ? 15.131 -10.208 -7.583 1.00 94.44 279 ILE A O 1
ATOM 2212 N N . PRO A 1 280 ? 16.016 -12.037 -6.628 1.00 92.75 280 PRO A N 1
ATOM 2213 C CA . PRO A 1 280 ? 16.008 -12.823 -7.861 1.00 92.75 280 PRO A CA 1
ATOM 2214 C C . PRO A 1 280 ? 14.603 -13.019 -8.450 1.00 92.75 280 PRO A C 1
ATOM 2216 O O . PRO A 1 280 ? 14.446 -13.058 -9.673 1.00 92.75 280 PRO A O 1
ATOM 2219 N N . GLU A 1 281 ? 13.575 -13.083 -7.600 1.00 89.88 281 GLU A N 1
ATOM 2220 C CA . GLU A 1 281 ? 12.168 -13.220 -7.990 1.00 89.88 281 GLU A CA 1
ATOM 2221 C C . GLU A 1 281 ? 11.717 -12.061 -8.879 1.00 89.88 281 GLU A C 1
ATOM 2223 O O . GLU A 1 281 ? 11.002 -12.286 -9.851 1.00 89.88 281 GLU A O 1
ATOM 2228 N N . LEU A 1 282 ? 12.200 -10.839 -8.617 1.00 93.31 282 LEU A N 1
ATOM 2229 C CA . LEU A 1 282 ? 11.913 -9.674 -9.454 1.00 93.31 282 LEU A CA 1
ATOM 2230 C C . LEU A 1 282 ? 12.371 -9.916 -10.895 1.00 93.31 282 LEU A C 1
ATOM 2232 O O . LEU A 1 282 ? 11.630 -9.642 -11.833 1.00 93.31 282 LEU A O 1
ATOM 2236 N N . SER A 1 283 ? 13.577 -10.459 -11.078 1.00 91.00 283 SER A N 1
ATOM 2237 C CA . SER A 1 283 ? 14.119 -10.732 -12.415 1.00 91.00 283 SER A CA 1
ATOM 2238 C C . SER A 1 283 ? 13.268 -11.756 -13.160 1.00 91.00 283 SER A C 1
ATOM 2240 O O . SER A 1 283 ? 12.960 -11.566 -14.336 1.00 91.00 283 SER A O 1
ATOM 2242 N N . TYR A 1 284 ? 12.872 -12.827 -12.469 1.00 89.06 284 TYR A N 1
ATOM 2243 C CA . TYR A 1 284 ? 11.998 -13.856 -13.024 1.00 89.06 284 TYR A CA 1
ATOM 2244 C C . TYR A 1 284 ? 10.628 -13.280 -13.405 1.00 89.06 284 TYR A C 1
ATOM 2246 O O . TYR A 1 284 ? 10.196 -13.434 -14.546 1.00 89.06 284 TYR A O 1
ATOM 2254 N N . GLU A 1 285 ? 9.975 -12.558 -12.493 1.00 88.94 285 GLU A N 1
ATOM 2255 C CA . GLU A 1 285 ? 8.658 -11.963 -12.734 1.00 88.94 285 GLU A CA 1
ATOM 2256 C C . GLU A 1 285 ? 8.697 -10.933 -13.876 1.00 88.94 285 GLU A C 1
ATOM 2258 O O . GLU A 1 285 ? 7.801 -10.915 -14.717 1.00 88.94 285 GLU A O 1
ATOM 2263 N N . MET A 1 286 ? 9.766 -10.138 -13.991 1.00 90.31 286 MET A N 1
ATOM 2264 C CA . MET A 1 286 ? 9.951 -9.208 -15.111 1.00 90.31 286 MET A CA 1
ATOM 2265 C C . MET A 1 286 ? 10.117 -9.915 -16.459 1.00 90.31 286 MET A C 1
ATOM 2267 O O . MET A 1 286 ? 9.597 -9.427 -17.460 1.00 90.31 286 MET A O 1
ATOM 2271 N N . ILE A 1 287 ? 10.827 -11.048 -16.510 1.00 86.06 287 ILE A N 1
ATOM 2272 C CA . ILE A 1 287 ? 10.955 -11.853 -17.738 1.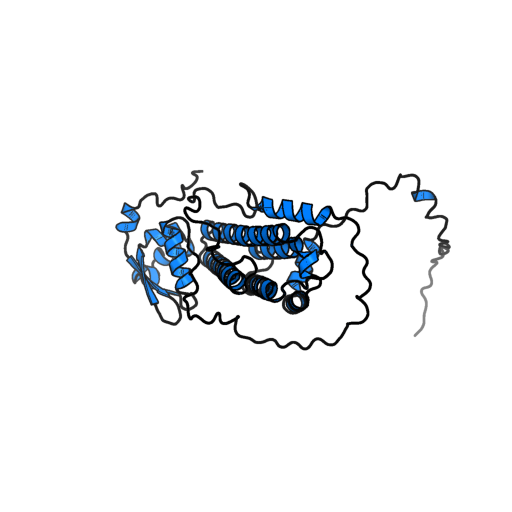00 86.06 287 ILE A CA 1
ATOM 2273 C C . ILE A 1 287 ? 9.588 -12.397 -18.162 1.00 86.06 287 ILE A C 1
ATOM 2275 O O . ILE A 1 287 ? 9.280 -12.396 -19.352 1.00 86.06 287 ILE A O 1
ATOM 2279 N N . MET A 1 288 ? 8.778 -12.837 -17.197 1.00 84.56 288 MET A N 1
ATOM 2280 C CA . MET A 1 288 ? 7.445 -13.381 -17.458 1.00 84.56 288 MET A CA 1
ATOM 2281 C C . MET A 1 288 ? 6.424 -12.305 -17.856 1.00 84.56 288 MET A C 1
ATOM 2283 O O . MET A 1 288 ? 5.509 -12.598 -18.622 1.00 84.56 288 MET A O 1
ATOM 2287 N N . GLU A 1 289 ? 6.572 -11.075 -17.360 1.00 85.12 289 GLU A N 1
ATOM 2288 C CA . GLU A 1 289 ? 5.692 -9.944 -17.687 1.00 85.12 289 GLU A CA 1
ATOM 2289 C C . GLU A 1 289 ? 6.080 -9.245 -19.005 1.00 85.12 289 GLU A C 1
ATOM 2291 O O . GLU A 1 289 ? 5.221 -8.679 -19.684 1.00 85.12 289 GLU A O 1
ATOM 2296 N N . ALA A 1 290 ? 7.363 -9.258 -19.383 1.00 78.25 290 ALA A N 1
ATOM 2297 C CA . ALA A 1 290 ? 7.847 -8.524 -20.548 1.00 78.25 290 ALA A CA 1
ATOM 2298 C C . ALA A 1 290 ? 7.144 -8.966 -21.849 1.00 78.25 290 ALA A C 1
ATOM 2300 O O . ALA A 1 290 ? 7.024 -10.166 -22.120 1.00 78.25 290 ALA A O 1
ATOM 2301 N N . PRO A 1 291 ? 6.722 -8.018 -22.710 1.00 69.94 291 PRO A N 1
ATOM 2302 C CA . PRO A 1 291 ? 6.071 -8.361 -23.964 1.00 69.94 291 PRO A CA 1
ATOM 2303 C C . PRO A 1 291 ? 7.033 -9.162 -24.847 1.00 69.94 291 PRO A C 1
ATOM 2305 O O . PRO A 1 291 ? 8.100 -8.682 -25.238 1.00 69.94 291 PRO A O 1
ATOM 2308 N N . ILE A 1 292 ? 6.646 -10.393 -25.184 1.00 63.00 292 ILE A N 1
ATOM 2309 C CA . ILE A 1 292 ? 7.374 -11.208 -26.156 1.00 63.00 292 ILE A CA 1
ATOM 2310 C C . ILE A 1 292 ? 7.252 -10.501 -27.505 1.00 63.00 292 ILE A C 1
ATOM 2312 O O . ILE A 1 292 ? 6.152 -10.375 -28.050 1.00 63.00 292 ILE A O 1
ATOM 2316 N N . SER A 1 293 ? 8.375 -10.036 -28.056 1.00 54.88 293 SER A N 1
ATOM 2317 C CA . SER A 1 293 ? 8.402 -9.546 -29.435 1.00 54.88 293 SER A CA 1
ATOM 2318 C C . SER A 1 293 ? 7.921 -10.668 -30.359 1.00 54.88 293 SER A C 1
ATOM 2320 O O . SER A 1 293 ? 8.585 -11.691 -30.524 1.00 54.88 293 SER A O 1
ATOM 2322 N N . ARG A 1 294 ? 6.721 -10.522 -30.935 1.00 43.69 294 ARG A N 1
ATOM 2323 C CA . ARG A 1 294 ? 6.295 -11.421 -32.010 1.00 43.69 294 ARG A CA 1
ATOM 2324 C C . ARG A 1 294 ? 7.232 -11.162 -33.193 1.00 43.69 294 ARG A C 1
ATOM 2326 O O . ARG A 1 294 ? 7.378 -9.997 -33.579 1.00 43.69 294 ARG A O 1
ATOM 2333 N N . PRO A 1 295 ? 7.869 -12.191 -33.780 1.00 40.69 295 PRO A N 1
ATOM 2334 C CA . PRO A 1 295 ? 8.557 -11.995 -35.045 1.00 40.69 295 PRO A CA 1
ATOM 2335 C C . PRO A 1 295 ? 7.541 -11.438 -36.057 1.00 40.69 295 PRO A C 1
ATOM 2337 O O . PRO A 1 295 ? 6.365 -11.815 -35.999 1.00 40.69 295 PRO A O 1
ATOM 2340 N N . PRO A 1 296 ? 7.947 -10.506 -36.939 1.00 38.03 296 PRO A N 1
ATOM 2341 C CA . PRO A 1 296 ? 7.033 -9.905 -37.901 1.00 38.03 296 PRO A CA 1
ATOM 2342 C C . PRO A 1 296 ? 6.312 -11.004 -38.686 1.00 38.03 296 PRO A C 1
ATOM 2344 O O . PRO A 1 296 ? 6.941 -11.909 -39.233 1.00 38.03 296 PRO A O 1
ATOM 2347 N N . SER A 1 297 ? 4.983 -10.932 -38.718 1.00 42.78 297 SER A N 1
ATOM 2348 C CA . SER A 1 297 ? 4.098 -11.870 -39.410 1.00 42.78 297 SER A CA 1
ATOM 2349 C C . SER A 1 297 ? 4.115 -11.664 -40.929 1.00 42.78 297 SER A C 1
ATOM 2351 O O . SER A 1 297 ? 3.072 -11.530 -41.560 1.00 42.78 297 SER A O 1
ATOM 2353 N N . THR A 1 298 ? 5.307 -11.628 -41.514 1.00 45.41 298 THR A N 1
ATOM 2354 C CA . THR A 1 298 ? 5.546 -11.615 -42.958 1.00 45.41 298 THR A CA 1
ATOM 2355 C C . THR A 1 298 ? 6.775 -12.462 -43.269 1.00 45.41 298 THR A C 1
ATOM 2357 O O . THR A 1 298 ? 7.785 -11.985 -43.773 1.00 45.41 298 THR A O 1
ATOM 2360 N N . ILE A 1 299 ? 6.684 -13.760 -42.985 1.00 43.69 299 ILE A N 1
ATOM 2361 C CA . ILE A 1 299 ? 7.417 -14.741 -43.785 1.00 43.69 299 ILE A CA 1
ATOM 2362 C C . ILE A 1 299 ? 6.362 -15.406 -44.652 1.00 43.69 299 ILE A C 1
ATOM 2364 O O . ILE A 1 299 ? 5.578 -16.230 -44.183 1.00 43.69 299 ILE A O 1
ATOM 2368 N N . ASN A 1 300 ? 6.318 -14.947 -45.901 1.00 40.69 300 ASN A N 1
ATOM 2369 C CA . ASN A 1 300 ? 5.547 -15.537 -46.979 1.00 40.69 300 ASN A CA 1
ATOM 2370 C C . ASN A 1 300 ? 5.768 -17.059 -46.969 1.00 40.69 300 ASN A C 1
ATOM 2372 O O . ASN A 1 300 ? 6.904 -17.531 -46.865 1.00 40.69 300 ASN A O 1
ATOM 2376 N N . THR A 1 301 ? 4.683 -17.824 -47.025 1.00 43.00 301 THR A N 1
ATOM 2377 C CA . THR A 1 301 ? 4.632 -19.273 -46.770 1.00 43.00 301 THR A CA 1
ATOM 2378 C C . THR A 1 301 ? 5.452 -20.118 -47.758 1.00 43.00 301 THR A C 1
ATOM 2380 O O . THR A 1 301 ? 5.572 -21.324 -47.577 1.00 43.00 301 THR A O 1
ATOM 2383 N N . GLU A 1 302 ? 6.065 -19.495 -48.762 1.00 40.78 302 GLU A N 1
ATOM 2384 C CA . GLU A 1 302 ? 6.866 -20.132 -49.811 1.00 40.78 302 GLU A CA 1
ATOM 2385 C C . GLU A 1 302 ? 8.354 -20.288 -49.444 1.00 40.78 302 GLU A C 1
ATOM 2387 O O . GLU A 1 302 ? 9.042 -21.136 -50.005 1.00 40.78 302 GLU A O 1
ATOM 2392 N N . ALA A 1 303 ? 8.864 -19.561 -48.441 1.00 42.12 303 ALA A N 1
ATOM 2393 C CA . ALA A 1 303 ? 10.275 -19.652 -48.036 1.00 42.12 303 ALA A CA 1
ATOM 2394 C C . ALA A 1 303 ? 10.592 -20.849 -47.114 1.00 42.12 303 ALA A C 1
ATOM 2396 O O . ALA A 1 303 ? 11.749 -21.066 -46.749 1.00 42.12 303 ALA A O 1
ATOM 2397 N N . LYS A 1 304 ? 9.586 -21.646 -46.721 1.00 39.69 304 LYS A N 1
ATOM 2398 C CA . LYS A 1 304 ? 9.796 -22.817 -45.855 1.00 39.69 304 LYS A CA 1
ATOM 2399 C C . LYS A 1 304 ? 10.444 -23.997 -46.576 1.00 39.69 304 LYS A C 1
ATOM 2401 O O . LYS A 1 304 ? 11.049 -24.815 -45.899 1.00 39.69 304 LYS A O 1
ATOM 2406 N N . THR A 1 305 ? 10.383 -24.089 -47.902 1.00 39.69 305 THR A N 1
ATOM 2407 C CA . THR A 1 305 ? 10.864 -25.294 -48.603 1.00 39.69 305 THR A CA 1
ATOM 2408 C C . THR A 1 305 ? 12.343 -25.218 -49.000 1.00 39.69 305 THR A C 1
ATOM 2410 O O . THR A 1 305 ? 12.996 -26.247 -49.072 1.00 39.69 305 THR A O 1
ATOM 2413 N N . GLN A 1 306 ? 12.925 -24.022 -49.157 1.00 39.03 306 GLN A N 1
ATOM 2414 C CA . GLN A 1 306 ? 14.333 -23.884 -49.579 1.00 39.03 306 GLN A CA 1
ATOM 2415 C C . GLN A 1 306 ? 15.349 -23.851 -48.425 1.00 39.03 306 GLN A C 1
ATOM 2417 O O . GLN A 1 306 ? 16.526 -24.130 -48.636 1.00 39.03 306 GLN A O 1
ATOM 2422 N N . ALA A 1 307 ? 14.925 -23.564 -47.189 1.00 35.72 307 ALA A N 1
ATOM 2423 C CA . ALA A 1 307 ? 15.838 -23.536 -46.040 1.00 35.72 307 ALA A CA 1
ATOM 2424 C C . ALA A 1 307 ? 16.133 -24.932 -45.449 1.00 35.72 307 ALA A C 1
ATOM 2426 O O . ALA A 1 307 ? 17.150 -25.103 -44.777 1.00 35.72 307 ALA A O 1
ATOM 2427 N N . TYR A 1 308 ? 15.286 -25.935 -45.718 1.00 36.28 308 TYR A N 1
ATOM 2428 C CA . TYR A 1 308 ? 15.509 -27.316 -45.263 1.00 36.28 308 TYR A CA 1
ATOM 2429 C C . TYR A 1 308 ? 16.398 -28.143 -46.204 1.00 36.28 308 TYR A C 1
ATOM 2431 O O . TYR A 1 308 ? 16.928 -29.163 -45.777 1.00 36.28 308 TYR A O 1
ATOM 2439 N N . GLU A 1 309 ? 16.627 -27.698 -47.443 1.00 38.25 309 GLU A N 1
ATOM 2440 C CA . GLU A 1 309 ? 17.498 -28.405 -48.397 1.00 38.25 309 GLU A CA 1
ATOM 2441 C C . GLU A 1 309 ? 18.976 -27.991 -48.296 1.00 38.25 309 GLU A C 1
ATOM 2443 O O . GLU A 1 309 ? 19.848 -28.699 -48.795 1.00 38.25 309 GLU A O 1
ATOM 2448 N N . HIS A 1 310 ? 19.292 -26.882 -47.613 1.00 42.34 310 HIS A N 1
ATOM 2449 C CA . HIS A 1 310 ? 20.672 -26.385 -47.507 1.00 42.34 310 HIS A CA 1
ATOM 2450 C C . HIS A 1 310 ? 21.425 -26.849 -46.248 1.00 42.34 310 HIS A C 1
ATOM 2452 O O . HIS A 1 310 ? 22.652 -26.782 -46.200 1.00 42.34 310 HIS A O 1
ATOM 2458 N N . TYR A 1 311 ? 20.723 -27.385 -45.246 1.00 32.84 311 TYR A N 1
ATOM 2459 C CA . TYR A 1 311 ? 21.351 -28.045 -44.102 1.00 32.84 311 TYR A CA 1
ATOM 2460 C C . TYR A 1 311 ? 21.239 -29.556 -44.270 1.00 32.84 311 TYR A C 1
ATOM 2462 O O . TYR A 1 311 ? 20.248 -30.173 -43.889 1.00 32.84 311 TYR A O 1
ATOM 2470 N N . GLY A 1 312 ? 22.282 -30.147 -44.857 1.00 43.00 312 GLY A N 1
ATOM 2471 C CA . GLY A 1 312 ? 22.444 -31.589 -44.983 1.00 43.00 312 GLY A CA 1
ATOM 2472 C C . GLY A 1 312 ? 22.398 -32.284 -43.624 1.00 43.00 312 GLY A C 1
ATOM 2473 O O . GLY A 1 312 ? 23.415 -32.441 -42.955 1.00 43.00 312 GLY A O 1
ATOM 2474 N N . CYS A 1 313 ? 21.213 -32.744 -43.237 1.00 32.91 313 CYS A N 1
ATOM 2475 C CA . CYS A 1 313 ? 21.042 -33.758 -42.215 1.00 32.91 313 CYS A CA 1
ATOM 2476 C C . CYS A 1 313 ? 21.013 -35.106 -42.940 1.00 32.91 313 CYS A C 1
ATOM 2478 O O . CYS A 1 313 ? 19.998 -35.483 -43.527 1.00 32.91 313 CYS A O 1
ATOM 2480 N N . ARG A 1 314 ? 22.145 -35.826 -42.945 1.00 37.09 314 ARG A N 1
ATOM 2481 C CA . ARG A 1 314 ? 22.124 -37.262 -43.252 1.00 37.09 314 ARG A CA 1
ATOM 2482 C C . ARG A 1 314 ? 21.151 -37.912 -42.273 1.00 37.09 314 ARG A C 1
ATOM 2484 O O . ARG A 1 314 ? 21.303 -37.755 -41.063 1.00 37.09 314 ARG A O 1
ATOM 2491 N N . GLN A 1 315 ? 20.154 -38.607 -42.809 1.00 34.44 315 GLN A N 1
ATOM 2492 C CA . GLN A 1 315 ? 19.279 -39.468 -42.023 1.00 34.44 315 GLN A CA 1
ATOM 2493 C C . GLN A 1 315 ? 20.143 -40.469 -41.237 1.00 34.44 315 GLN A C 1
ATOM 2495 O O . GLN A 1 315 ? 21.072 -41.029 -41.820 1.00 34.44 315 GLN A O 1
ATOM 2500 N N . PRO A 1 316 ? 19.881 -40.705 -39.941 1.00 33.91 316 PRO A N 1
ATOM 2501 C CA . PRO A 1 316 ? 20.447 -41.864 -39.277 1.00 33.91 316 PRO A CA 1
ATOM 2502 C C . PRO A 1 316 ? 19.770 -43.107 -39.862 1.00 33.91 316 PRO A C 1
ATOM 2504 O O . PRO A 1 316 ? 18.539 -43.215 -39.845 1.00 33.91 316 PRO A O 1
ATOM 2507 N N . ASP A 1 317 ? 20.581 -44.012 -40.410 1.00 31.69 317 ASP A N 1
ATOM 2508 C CA . ASP A 1 317 ? 20.131 -45.319 -40.871 1.00 31.69 317 ASP A CA 1
ATOM 2509 C C . ASP A 1 317 ? 19.376 -46.034 -39.746 1.00 31.69 317 ASP A C 1
ATOM 2511 O O . ASP A 1 317 ? 19.815 -46.113 -38.594 1.00 31.69 317 ASP A O 1
ATOM 2515 N N . ARG A 1 318 ? 18.189 -46.527 -40.098 1.00 38.88 318 ARG A N 1
ATOM 2516 C CA . ARG A 1 318 ? 17.408 -47.430 -39.264 1.00 38.88 318 ARG A CA 1
ATOM 2517 C C . ARG A 1 318 ? 18.125 -48.772 -39.252 1.00 38.88 318 ARG A C 1
ATOM 2519 O O . ARG A 1 318 ? 18.136 -49.422 -40.283 1.00 38.88 318 ARG A O 1
ATOM 2526 N N . ASP A 1 319 ? 18.625 -49.190 -38.096 1.00 31.64 319 ASP A N 1
ATOM 2527 C CA . ASP A 1 319 ? 18.726 -50.607 -37.737 1.00 31.64 319 ASP A CA 1
ATOM 2528 C C . ASP A 1 319 ? 18.893 -50.747 -36.218 1.00 31.64 319 ASP A C 1
ATOM 2530 O O . ASP A 1 319 ? 19.990 -50.731 -35.668 1.00 31.64 319 ASP A O 1
ATOM 2534 N N . TYR A 1 320 ? 17.766 -50.880 -35.515 1.00 31.02 320 TYR A N 1
ATOM 2535 C CA . TYR A 1 320 ? 17.740 -51.406 -34.150 1.00 31.02 320 TYR A CA 1
ATOM 2536 C C . TYR A 1 320 ? 17.201 -52.835 -34.192 1.00 31.02 320 TYR A C 1
ATOM 2538 O O . TYR A 1 320 ? 16.027 -53.088 -33.923 1.00 31.02 320 TYR A O 1
ATOM 2546 N N . THR A 1 321 ? 18.075 -53.785 -34.515 1.00 33.03 321 THR A N 1
ATOM 2547 C CA . THR A 1 321 ? 17.875 -55.202 -34.200 1.00 33.03 321 THR A CA 1
ATOM 2548 C C . THR A 1 321 ? 18.646 -55.562 -32.932 1.00 33.03 321 THR A C 1
ATOM 2550 O O . THR A 1 321 ? 19.871 -55.558 -32.912 1.00 33.03 321 THR A O 1
ATOM 2553 N N . LEU A 1 322 ? 17.873 -55.837 -31.877 1.00 37.78 322 LEU A N 1
ATOM 2554 C CA . LEU A 1 322 ? 18.081 -56.803 -30.788 1.00 37.78 322 LEU A CA 1
ATOM 2555 C C . LEU A 1 322 ? 19.498 -57.367 -30.560 1.00 37.78 322 LEU A C 1
ATOM 2557 O O . LEU A 1 322 ? 20.029 -58.112 -31.379 1.00 37.78 322 LEU A O 1
ATOM 2561 N N . GLY A 1 323 ? 20.007 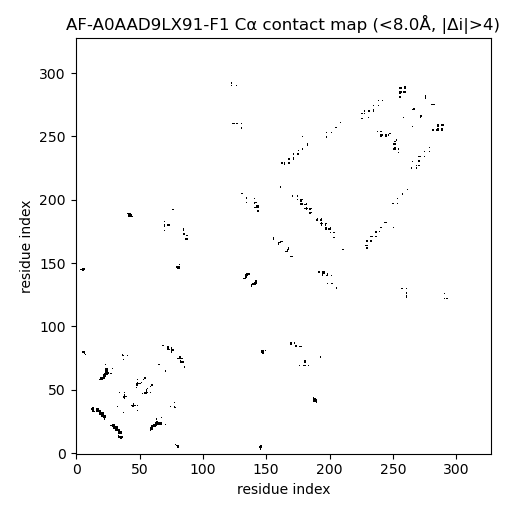-57.172 -29.339 1.00 29.03 323 GLY A N 1
ATOM 2562 C CA . GLY A 1 323 ? 21.216 -57.832 -28.845 1.00 29.03 323 GLY A CA 1
ATOM 2563 C C . GLY A 1 323 ? 21.350 -57.806 -27.322 1.00 29.03 323 GLY A C 1
ATOM 2564 O O . GLY A 1 323 ? 22.294 -57.241 -26.789 1.00 29.03 323 GLY A O 1
ATOM 2565 N N . LEU A 1 324 ? 20.405 -58.422 -26.607 1.00 39.31 324 LEU A N 1
ATOM 2566 C CA . LEU A 1 324 ? 20.630 -58.902 -25.238 1.00 39.31 324 LEU A CA 1
ATOM 2567 C C . LEU A 1 324 ? 21.654 -60.046 -25.302 1.00 39.31 324 LEU A C 1
ATOM 2569 O O . LEU A 1 324 ? 21.327 -61.072 -25.899 1.00 39.31 324 LEU A O 1
ATOM 2573 N N . ARG A 1 325 ? 22.840 -59.902 -24.686 1.00 31.38 325 ARG A N 1
ATOM 2574 C CA . ARG A 1 325 ? 23.632 -61.003 -24.079 1.00 31.38 325 ARG A CA 1
ATOM 2575 C C . ARG A 1 325 ? 24.985 -60.532 -23.534 1.00 31.38 325 ARG A C 1
ATOM 2577 O O . ARG A 1 325 ? 25.831 -60.163 -24.333 1.00 31.38 325 ARG A O 1
ATOM 2584 N N . GLY A 1 326 ? 25.173 -60.724 -22.220 1.00 29.52 326 GLY A N 1
ATOM 2585 C CA . GLY A 1 326 ? 26.451 -60.954 -21.517 1.00 29.52 326 GLY A CA 1
ATOM 2586 C C . GLY A 1 326 ? 27.467 -59.806 -21.582 1.00 29.52 326 GLY A C 1
ATOM 2587 O O . GLY A 1 326 ? 27.624 -59.159 -22.598 1.00 29.52 326 GLY A O 1
ATOM 2588 N N . TRP A 1 327 ? 28.250 -59.504 -20.561 1.00 31.52 327 TRP A N 1
ATOM 2589 C CA . TRP A 1 327 ? 28.999 -60.413 -19.711 1.00 31.52 327 TRP A CA 1
ATOM 2590 C C . TRP A 1 327 ? 29.447 -59.632 -18.463 1.00 31.52 327 TRP A C 1
ATOM 2592 O O . TRP A 1 327 ? 29.924 -58.514 -18.616 1.00 31.52 327 TRP A O 1
ATOM 2602 N N . ILE A 1 328 ? 29.257 -60.272 -17.301 1.00 41.34 328 ILE A N 1
ATOM 2603 C CA . ILE A 1 328 ? 30.062 -60.256 -16.059 1.00 41.34 328 ILE A CA 1
ATOM 2604 C C . ILE A 1 328 ? 30.545 -58.901 -15.531 1.00 41.34 328 ILE A C 1
ATOM 2606 O O . ILE A 1 328 ? 31.476 -58.316 -16.125 1.00 41.34 328 ILE A O 1
#